Protein AF-A0A4Q2E964-F1 (afdb_monomer_lite)

Radius of gyration: 32.5 Å; chains: 1; bounding box: 70×54×95 Å

Organism: Enterobacter cloacae (NCBI:txid550)

Secondary structure (DSSP, 8-state):
----HHHHHHHHTTS---TTPPTT--HHHHHHHHHHHHHHHHHHHHHHHHHHHHHHHHHHHHHHHHHHHHHHHHH----TTSHHHHHHHHHHHHS-TT-HHHHHHHHHIIIIISS---HHHHHHHHHHHHHHHHHHHHS--HHHHHHHHHHHHTT--HHHHHTTS---SPPPTT---HHHHHHHHHHHHHHHHHHHHHHHH--

Structure (mmCIF, N/CA/C/O backbone):
data_AF-A0A4Q2E964-F1
#
_entry.id   AF-A0A4Q2E964-F1
#
loop_
_atom_site.group_PDB
_atom_site.id
_atom_site.type_symbol
_atom_site.label_atom_id
_atom_site.label_alt_id
_atom_site.label_comp_id
_atom_site.label_asym_id
_atom_site.label_entity_id
_atom_site.label_seq_id
_atom_site.pdbx_PDB_ins_code
_atom_site.Cartn_x
_atom_site.Cartn_y
_atom_site.Cartn_z
_atom_site.occupancy
_atom_site.B_iso_or_equiv
_atom_site.auth_seq_id
_atom_site.auth_comp_id
_atom_site.auth_asym_id
_atom_site.auth_atom_id
_atom_site.pdbx_PDB_model_num
ATOM 1 N N . MET A 1 1 ? -10.195 15.192 27.402 1.00 60.94 1 MET A N 1
ATOM 2 C CA . MET A 1 1 ? -10.997 16.079 28.278 1.00 60.94 1 MET A CA 1
ATOM 3 C C . MET A 1 1 ? -10.165 17.307 28.622 1.00 60.94 1 MET A C 1
ATOM 5 O O . MET A 1 1 ? -9.029 17.136 29.043 1.00 60.94 1 MET A O 1
ATOM 9 N N . LYS A 1 2 ? -10.673 18.525 28.412 1.00 71.62 2 LYS A N 1
ATOM 10 C CA . LYS A 1 2 ? -9.989 19.753 28.845 1.00 71.62 2 LYS A CA 1
ATOM 11 C C . LYS A 1 2 ? -10.806 20.360 29.981 1.00 71.62 2 LYS A C 1
ATOM 13 O O . LYS A 1 2 ? -11.835 20.963 29.720 1.00 71.62 2 LYS A O 1
ATOM 18 N N . LEU A 1 3 ? -10.366 20.134 31.215 1.00 84.12 3 LEU A N 1
ATOM 19 C CA . LEU A 1 3 ? -10.916 20.775 32.410 1.00 84.12 3 LEU A CA 1
ATOM 20 C C . LEU A 1 3 ? -10.009 21.933 32.802 1.00 84.12 3 LEU A C 1
ATOM 22 O O . LEU A 1 3 ? -8.785 21.792 32.844 1.00 84.12 3 LEU A O 1
ATOM 26 N N . THR A 1 4 ? -10.601 23.073 33.120 1.00 91.12 4 THR A N 1
ATOM 27 C CA . THR A 1 4 ? -9.892 24.145 33.815 1.00 91.12 4 THR A CA 1
ATOM 28 C C . THR A 1 4 ? -9.713 23.791 35.295 1.00 91.12 4 THR A C 1
ATOM 30 O O . THR A 1 4 ? -10.458 22.990 35.860 1.00 91.12 4 THR A O 1
ATOM 33 N N . LEU A 1 5 ? -8.746 24.430 35.965 1.00 92.19 5 LEU A N 1
ATOM 34 C CA . LEU A 1 5 ? -8.534 24.277 37.414 1.00 92.19 5 LEU A CA 1
ATOM 35 C C . LEU A 1 5 ? -9.802 24.566 38.231 1.00 92.19 5 LEU A C 1
ATOM 37 O O . LEU A 1 5 ? -10.071 23.889 39.220 1.00 92.19 5 LEU A O 1
ATOM 41 N N . LYS A 1 6 ? -10.595 25.560 37.810 1.00 92.94 6 LYS A N 1
ATOM 42 C CA . LYS A 1 6 ? -11.847 25.926 38.480 1.00 92.94 6 LYS A CA 1
ATOM 43 C C . LYS A 1 6 ? -12.890 24.813 38.367 1.00 92.94 6 LYS A C 1
ATOM 45 O O . LYS A 1 6 ? -13.520 24.479 39.365 1.00 92.94 6 LYS A O 1
ATOM 50 N N . GLU A 1 7 ? -13.054 24.235 37.181 1.00 90.88 7 GLU A N 1
ATOM 51 C CA . GLU A 1 7 ? -14.003 23.139 36.948 1.00 90.88 7 GLU A CA 1
ATOM 52 C C . GLU A 1 7 ? -13.575 21.866 37.679 1.00 90.88 7 GLU A C 1
ATOM 54 O O . GLU A 1 7 ? -14.406 21.235 38.324 1.00 90.88 7 GLU A O 1
ATOM 59 N N . MET A 1 8 ? -12.278 21.536 37.665 1.00 91.50 8 MET A N 1
ATOM 60 C CA . MET A 1 8 ? -11.741 20.404 38.424 1.00 91.50 8 MET A CA 1
ATOM 61 C C . MET A 1 8 ? -11.967 20.583 39.931 1.00 91.50 8 MET A C 1
ATOM 63 O O . MET A 1 8 ? -12.437 19.666 40.596 1.00 91.50 8 MET A O 1
ATOM 67 N N . ASN A 1 9 ? -11.708 21.774 40.477 1.00 92.69 9 ASN A N 1
ATOM 68 C CA . ASN A 1 9 ? -11.976 22.051 41.889 1.00 92.69 9 ASN A CA 1
ATOM 69 C C . ASN A 1 9 ? -13.467 21.951 42.227 1.00 92.69 9 ASN A C 1
ATOM 71 O O . ASN A 1 9 ? -13.815 21.422 43.278 1.00 92.69 9 ASN A O 1
ATOM 75 N N . GLY A 1 10 ? -14.356 22.444 41.366 1.00 93.31 10 GLY A N 1
ATOM 76 C CA . GLY A 1 10 ? -15.791 22.309 41.601 1.00 93.31 10 GLY A CA 1
ATOM 77 C C . GLY A 1 10 ? -16.266 20.855 41.511 1.00 93.31 10 GLY A C 1
ATOM 78 O O . GLY A 1 10 ? -17.085 20.444 42.327 1.00 93.31 10 GLY A O 1
ATOM 79 N N . LEU A 1 11 ? -15.700 20.054 40.602 1.00 91.81 11 LEU A N 1
ATOM 80 C CA . LEU A 1 11 ? -15.955 18.616 40.505 1.00 91.81 11 LEU A CA 1
ATOM 81 C C . LEU A 1 11 ? -15.515 17.880 41.781 1.00 91.81 11 LEU A C 1
ATOM 83 O O . LEU A 1 11 ? -16.310 17.172 42.391 1.00 91.81 11 LEU A O 1
ATOM 87 N N . LEU A 1 12 ? -14.273 18.099 42.228 1.00 91.50 12 LEU A N 1
ATOM 88 C CA . LEU A 1 12 ? -13.706 17.442 43.414 1.00 91.50 12 LEU A CA 1
ATOM 89 C C . LEU A 1 12 ? -14.417 17.827 44.719 1.00 91.50 12 LEU A C 1
ATOM 91 O O . LEU A 1 12 ? -14.472 17.023 45.643 1.00 91.50 12 LEU A O 1
ATOM 95 N N . ASN A 1 13 ? -14.985 19.034 44.789 1.00 93.31 13 ASN A N 1
ATOM 96 C CA . ASN A 1 13 ? -15.754 19.506 45.944 1.00 93.31 13 ASN A CA 1
ATOM 97 C C . ASN A 1 13 ? -17.267 19.223 45.835 1.00 93.31 13 ASN A C 1
ATOM 99 O O . ASN A 1 13 ? -18.031 19.707 46.668 1.00 93.31 13 ASN A O 1
ATOM 103 N N . GLY A 1 14 ? -17.721 18.495 44.807 1.00 88.25 14 GLY A N 1
ATOM 104 C CA . GLY A 1 14 ? -19.135 18.140 44.623 1.00 88.25 14 GLY A CA 1
ATOM 105 C C . GLY A 1 14 ? -20.052 19.298 44.203 1.00 88.25 14 GLY A C 1
ATOM 106 O O . GLY A 1 14 ? -21.269 19.173 44.281 1.00 88.25 14 GLY A O 1
ATOM 107 N N . GLN A 1 15 ? -19.493 20.427 43.759 1.00 92.00 15 GLN A N 1
ATOM 108 C CA . GLN A 1 15 ? -20.252 21.567 43.226 1.00 92.00 15 GLN A CA 1
ATOM 109 C C . GLN A 1 15 ? -20.697 21.344 41.773 1.00 92.00 15 GLN A C 1
ATOM 111 O O . GLN A 1 15 ? -21.649 21.979 41.319 1.00 92.00 15 GLN A O 1
ATOM 116 N N . TYR A 1 16 ? -20.017 20.451 41.047 1.00 89.19 16 TYR A N 1
ATOM 117 C CA . TYR A 1 16 ? -20.338 20.067 39.673 1.00 89.19 16 TYR A CA 1
ATOM 118 C C . TYR A 1 16 ? -20.422 18.548 39.540 1.00 89.19 16 TYR A C 1
ATOM 120 O O . TYR A 1 16 ? -19.646 17.824 40.162 1.00 89.19 16 TYR A O 1
ATOM 128 N N . LEU A 1 17 ? -21.333 18.083 38.685 1.00 86.81 17 LEU A N 1
ATOM 129 C CA . LEU A 1 17 ? -21.460 16.679 38.304 1.00 86.81 17 LEU A CA 1
ATOM 130 C C . LEU A 1 17 ? -21.149 16.528 36.808 1.00 86.81 17 LEU A C 1
ATOM 132 O O . LEU A 1 17 ? -21.646 17.333 36.014 1.00 86.81 17 LEU A O 1
ATOM 136 N N . PRO A 1 18 ? -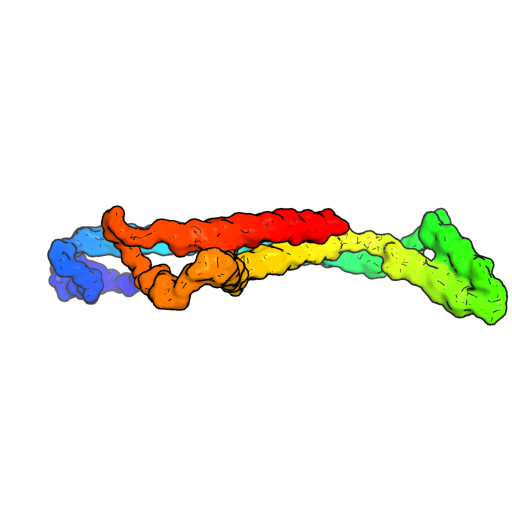20.342 15.531 36.403 1.00 89.62 18 PRO A N 1
ATOM 137 C CA . PRO A 1 18 ? -20.125 15.231 34.993 1.00 89.62 18 PRO A CA 1
ATOM 138 C C . PRO A 1 18 ? -21.432 14.817 34.315 1.00 89.62 18 PRO A C 1
ATOM 140 O O . PRO A 1 18 ? -22.236 14.093 34.901 1.00 89.62 18 PRO A O 1
ATOM 143 N N . SER A 1 19 ? -21.638 15.245 33.069 1.00 89.81 19 SER A N 1
ATOM 144 C CA . SER A 1 19 ? -22.852 14.911 32.308 1.00 89.81 19 SER A CA 1
ATOM 145 C C . SER A 1 19 ? -22.959 13.428 31.947 1.00 89.81 19 SER A C 1
ATOM 147 O O . SER A 1 19 ? -24.051 12.940 31.691 1.00 89.81 19 SER A O 1
ATOM 149 N N . ASP A 1 20 ? -21.830 12.728 31.888 1.00 92.44 20 ASP A N 1
ATOM 150 C CA . ASP A 1 20 ? -21.696 11.317 31.522 1.00 92.44 20 ASP A CA 1
ATOM 151 C C . ASP A 1 20 ? -21.340 10.428 32.728 1.00 92.44 20 ASP A C 1
ATOM 153 O O . ASP A 1 20 ? -20.757 9.349 32.573 1.00 92.44 20 ASP A O 1
ATOM 157 N N . LEU A 1 21 ? -21.673 10.897 33.935 1.00 92.62 21 LEU A N 1
ATOM 158 C CA . LEU A 1 21 ? -21.634 10.094 35.152 1.00 92.62 21 LEU A CA 1
ATOM 159 C C . LEU A 1 21 ? -22.710 9.003 35.075 1.00 92.62 21 LEU A C 1
ATOM 161 O O . LEU A 1 21 ? -23.881 9.290 34.814 1.00 92.62 21 LEU A O 1
ATOM 165 N N . ILE A 1 22 ? -22.322 7.751 35.305 1.00 94.31 22 ILE A N 1
ATOM 166 C CA . ILE A 1 22 ? -23.250 6.619 35.251 1.00 94.31 22 ILE A CA 1
ATOM 167 C C . ILE A 1 22 ? -24.071 6.571 36.550 1.00 94.31 22 ILE A C 1
ATOM 169 O O . ILE A 1 22 ? -23.582 6.882 37.635 1.00 94.31 22 ILE A O 1
ATOM 173 N N . VAL A 1 23 ? -25.348 6.187 36.464 1.00 93.06 23 VAL A N 1
ATOM 174 C CA . VAL A 1 23 ? -26.204 6.056 37.655 1.00 93.06 23 VAL A CA 1
ATOM 175 C C . VAL A 1 23 ? -25.613 5.011 38.604 1.00 93.06 23 VAL A C 1
ATOM 177 O O . VAL A 1 23 ? -25.409 3.864 38.217 1.00 93.06 23 VAL A O 1
ATOM 180 N N . GLY A 1 24 ? -25.367 5.412 39.852 1.00 91.31 24 GLY A N 1
ATOM 181 C CA . GLY A 1 24 ? -24.744 4.558 40.868 1.00 91.31 24 GLY A CA 1
ATOM 182 C C . GLY A 1 24 ? -23.212 4.581 40.870 1.00 91.31 24 GLY A C 1
ATOM 183 O O . GLY A 1 24 ? -22.623 3.982 41.762 1.00 91.31 24 GLY A O 1
ATOM 184 N N . GLU A 1 25 ? -22.576 5.294 39.935 1.00 94.44 25 GLU A N 1
ATOM 185 C CA . GLU A 1 25 ? -21.126 5.511 39.897 1.00 94.44 25 GLU A CA 1
ATOM 186 C C . GLU A 1 25 ? -20.730 6.635 40.868 1.00 94.44 25 GLU A C 1
ATOM 188 O O . GLU A 1 25 ? -21.305 7.728 40.875 1.00 94.44 25 GLU A O 1
ATOM 193 N N . THR A 1 26 ? -19.728 6.381 41.703 1.00 93.62 26 THR A N 1
ATOM 194 C CA . THR A 1 26 ? -19.102 7.400 42.547 1.00 93.62 26 THR A CA 1
ATOM 195 C C . THR A 1 26 ? -18.162 8.286 41.728 1.00 93.62 26 THR A C 1
ATOM 197 O O . THR A 1 26 ? -17.640 7.890 40.687 1.00 93.62 26 THR A O 1
ATOM 200 N N . LEU A 1 27 ? -17.858 9.491 42.222 1.00 91.88 27 LEU A N 1
ATOM 201 C CA . LEU A 1 27 ? -16.898 10.377 41.551 1.00 91.88 27 LEU A CA 1
ATOM 202 C C . LEU A 1 27 ? -15.509 9.726 41.376 1.00 91.88 27 LEU A C 1
ATOM 204 O O . LEU A 1 27 ? -14.835 9.975 40.379 1.00 91.88 27 LEU A O 1
ATOM 208 N N . ALA A 1 28 ? -15.080 8.891 42.327 1.00 93.50 28 ALA A N 1
ATOM 209 C CA . ALA A 1 28 ? -13.810 8.177 42.233 1.00 93.50 28 ALA A CA 1
ATOM 210 C C . ALA A 1 28 ? -13.823 7.146 41.093 1.00 93.50 28 ALA A C 1
ATOM 212 O O . ALA A 1 28 ? -12.890 7.120 40.294 1.00 93.50 28 ALA A O 1
ATOM 213 N N . GLU A 1 29 ? -14.890 6.350 40.982 1.00 95.06 29 GLU A N 1
ATOM 214 C CA . GLU A 1 29 ? -15.069 5.383 39.890 1.00 95.06 29 GLU A CA 1
ATOM 215 C C . GLU A 1 29 ? -15.121 6.084 38.529 1.00 95.06 29 GLU A C 1
ATOM 217 O O . GLU A 1 29 ? -14.404 5.682 37.612 1.00 95.06 29 GLU A O 1
ATOM 222 N N . TYR A 1 30 ? -15.848 7.203 38.434 1.00 93.12 30 TYR A N 1
ATOM 223 C CA . TYR A 1 30 ? -15.887 8.042 37.236 1.00 93.12 30 TYR A CA 1
ATOM 224 C C . TYR A 1 30 ? -14.494 8.518 36.816 1.00 93.12 30 TYR A C 1
ATOM 226 O O . TYR A 1 30 ? -14.109 8.393 35.653 1.00 93.12 30 TYR A O 1
ATOM 234 N N . LEU A 1 31 ? -13.715 9.063 37.757 1.00 92.81 31 LEU A N 1
ATOM 235 C CA . LEU A 1 31 ? -12.371 9.557 37.465 1.00 92.81 31 LEU A CA 1
ATOM 236 C C . LEU A 1 31 ? -11.444 8.422 37.029 1.00 92.81 31 LEU A C 1
ATOM 238 O O . LEU A 1 31 ? -10.731 8.587 36.043 1.00 92.81 31 LEU A O 1
ATOM 242 N N . VAL A 1 32 ? -11.479 7.273 37.711 1.00 96.06 32 VAL A N 1
ATOM 243 C CA . VAL A 1 32 ? -10.700 6.086 37.325 1.00 96.06 32 VAL A CA 1
ATOM 244 C C . VAL A 1 32 ? -11.054 5.665 35.904 1.00 96.06 32 VAL A C 1
ATOM 246 O O . VAL A 1 32 ? -10.159 5.569 35.069 1.00 96.06 32 VAL A O 1
ATOM 249 N N . ARG A 1 33 ? -12.346 5.519 35.589 1.00 95.69 33 ARG A N 1
ATOM 250 C CA . ARG A 1 33 ? -12.807 5.181 34.240 1.00 95.69 33 ARG A CA 1
ATOM 251 C C . ARG A 1 33 ? -12.307 6.186 33.203 1.00 95.69 33 ARG A C 1
ATOM 253 O O . ARG A 1 33 ? -11.762 5.778 32.181 1.00 95.69 33 ARG A O 1
ATOM 260 N N . LYS A 1 34 ? -12.414 7.491 33.470 1.00 93.69 34 LYS A N 1
ATOM 261 C CA . LYS A 1 34 ? -11.922 8.536 32.558 1.00 93.69 34 LYS A CA 1
ATOM 262 C C . LYS A 1 34 ? -10.415 8.520 32.359 1.00 93.69 34 LYS A C 1
ATOM 264 O O . LYS A 1 34 ? -9.960 8.739 31.237 1.00 93.69 34 LYS A O 1
ATOM 269 N N . PHE A 1 35 ? -9.639 8.285 33.410 1.00 95.06 35 PHE A N 1
ATOM 270 C CA . PHE A 1 35 ? -8.192 8.164 33.275 1.00 95.06 35 PHE A CA 1
ATOM 271 C C . PHE A 1 35 ? -7.819 6.914 32.481 1.00 95.06 35 PHE A C 1
ATOM 273 O O . PHE A 1 35 ? -7.014 7.026 31.564 1.00 95.06 35 PHE A O 1
ATOM 280 N N . THR A 1 36 ? -8.475 5.777 32.722 1.00 96.94 36 THR A N 1
ATOM 281 C CA . THR A 1 36 ? -8.268 4.553 31.936 1.00 96.94 36 THR A CA 1
ATOM 282 C C . THR A 1 36 ? -8.657 4.734 30.464 1.00 96.94 36 THR A C 1
ATOM 284 O O . THR A 1 36 ? -7.900 4.332 29.585 1.00 96.94 36 THR A O 1
ATOM 287 N N . GLU A 1 37 ? -9.782 5.396 30.168 1.00 95.38 37 GLU A N 1
ATOM 288 C CA . GLU A 1 37 ? -10.185 5.750 28.795 1.00 95.38 37 GLU A CA 1
ATOM 289 C C . GLU A 1 37 ? -9.111 6.616 28.104 1.00 95.38 37 GLU A C 1
ATOM 291 O O . GLU A 1 37 ? -8.748 6.363 26.955 1.00 95.38 37 GLU A O 1
ATOM 296 N N . LEU A 1 38 ? -8.568 7.625 28.798 1.00 95.44 38 LEU A N 1
ATOM 297 C CA . LEU A 1 38 ? -7.512 8.492 28.259 1.00 95.44 38 LEU A CA 1
ATOM 298 C C . LEU A 1 38 ? -6.182 7.753 28.067 1.00 95.44 38 LEU A C 1
ATOM 300 O O . LEU A 1 38 ? -5.512 7.972 27.060 1.00 95.44 38 LEU A O 1
ATOM 304 N N . GLU A 1 39 ? -5.798 6.882 29.000 1.00 96.75 39 GLU A N 1
ATOM 305 C CA . GLU A 1 39 ? -4.610 6.029 28.880 1.00 96.75 39 GLU A CA 1
ATOM 306 C C . GLU A 1 39 ? -4.735 5.071 27.694 1.00 96.75 39 GLU A C 1
ATOM 308 O O . GLU A 1 39 ? -3.785 4.917 26.923 1.00 96.75 39 GLU A O 1
ATOM 313 N N . GLN A 1 40 ? -5.916 4.481 27.497 1.00 97.50 40 GLN A N 1
ATOM 314 C CA . GLN A 1 40 ? -6.200 3.630 26.348 1.00 97.50 40 GLN A CA 1
ATOM 315 C C . GLN A 1 40 ? -6.106 4.419 25.036 1.00 97.50 40 GLN A C 1
ATOM 317 O O . GLN A 1 40 ? -5.385 3.999 24.131 1.00 97.50 40 GLN A O 1
ATOM 322 N N . GLN A 1 41 ? -6.753 5.585 24.945 1.00 96.56 41 GLN A N 1
ATOM 323 C CA . GLN A 1 41 ? -6.675 6.453 23.762 1.00 96.56 41 GLN A CA 1
ATOM 324 C C . GLN A 1 41 ? -5.237 6.893 23.465 1.00 96.56 41 GLN A C 1
ATOM 326 O O . GLN A 1 41 ? -4.818 6.934 22.307 1.00 96.56 41 GLN A O 1
ATOM 331 N N . LEU A 1 42 ? -4.455 7.203 24.501 1.00 97.19 42 LEU A N 1
ATOM 332 C CA . LEU A 1 42 ? -3.048 7.562 24.355 1.00 97.19 42 LEU A CA 1
ATOM 333 C C . LEU A 1 42 ? -2.225 6.376 23.833 1.00 97.19 42 LEU A C 1
ATOM 335 O O . LEU A 1 42 ? -1.417 6.541 22.918 1.00 97.19 42 LEU A O 1
ATOM 339 N N . ALA A 1 43 ? -2.447 5.175 24.369 1.00 97.25 43 ALA A N 1
ATOM 340 C CA . ALA A 1 43 ? -1.781 3.960 23.910 1.00 97.25 43 ALA A CA 1
ATOM 341 C C . ALA A 1 43 ? -2.133 3.625 22.451 1.00 97.25 43 ALA A C 1
ATOM 343 O O . ALA A 1 43 ? -1.248 3.267 21.672 1.00 97.25 43 ALA A O 1
ATOM 344 N N . GLU A 1 44 ? -3.400 3.765 22.064 1.00 96.94 44 GLU A N 1
ATOM 345 C CA . GLU A 1 44 ? -3.870 3.579 20.688 1.00 96.94 44 GLU A CA 1
ATOM 346 C C . GLU A 1 44 ? -3.255 4.610 19.739 1.00 96.94 44 GLU A C 1
ATOM 348 O O . GLU A 1 44 ? -2.709 4.231 18.704 1.00 96.94 44 GLU A O 1
ATOM 353 N N . SER A 1 45 ? -3.237 5.887 20.127 1.00 97.44 45 SER A N 1
ATOM 354 C CA . SER A 1 45 ? -2.597 6.961 19.359 1.00 97.44 45 SER A CA 1
ATOM 355 C C . SER A 1 45 ? -1.102 6.703 19.149 1.00 97.44 45 SER A C 1
ATOM 357 O O . SER A 1 45 ? -0.603 6.797 18.029 1.00 97.44 45 SER A O 1
ATOM 359 N N . HIS A 1 46 ? -0.377 6.270 20.186 1.00 97.56 46 HIS A N 1
ATOM 360 C CA . HIS A 1 46 ? 1.031 5.893 20.047 1.00 97.56 46 HIS A CA 1
ATOM 361 C C . HIS A 1 46 ? 1.244 4.684 19.130 1.00 97.56 46 HIS A C 1
ATOM 363 O O . HIS A 1 46 ? 2.228 4.653 18.388 1.00 97.56 46 HIS A O 1
ATOM 369 N N . ARG A 1 47 ? 0.358 3.682 19.168 1.00 97.25 47 ARG A N 1
ATOM 370 C CA . ARG A 1 47 ? 0.422 2.533 18.250 1.00 97.25 47 ARG A CA 1
ATOM 371 C C . ARG A 1 47 ? 0.174 2.965 16.807 1.00 97.25 47 ARG A C 1
ATOM 373 O O . ARG A 1 47 ? 0.948 2.573 15.940 1.00 97.25 47 ARG A O 1
ATOM 380 N N . ALA A 1 48 ? -0.847 3.787 16.571 1.00 96.94 48 ALA A N 1
ATOM 381 C CA . ALA A 1 48 ? -1.153 4.335 15.254 1.00 96.94 48 ALA A CA 1
ATOM 382 C C . ALA A 1 48 ? 0.017 5.168 14.716 1.00 96.94 48 ALA A C 1
ATOM 384 O O . ALA A 1 48 ? 0.469 4.937 13.602 1.00 96.94 48 ALA A O 1
ATOM 385 N N . LEU A 1 49 ? 0.589 6.047 15.543 1.00 97.75 49 LEU A N 1
ATOM 386 C CA . LEU A 1 49 ? 1.754 6.846 15.170 1.00 97.75 49 LEU A CA 1
ATOM 387 C C . LEU A 1 49 ? 2.948 5.974 14.770 1.00 97.75 49 LEU A C 1
ATOM 389 O O . LEU A 1 49 ? 3.586 6.247 13.761 1.00 97.75 49 LEU A O 1
ATOM 393 N N . ARG A 1 50 ? 3.240 4.907 15.526 1.00 97.00 50 ARG A N 1
ATOM 394 C CA . ARG A 1 50 ? 4.318 3.969 15.175 1.00 97.00 50 ARG A CA 1
ATOM 395 C C . ARG A 1 50 ? 4.059 3.277 13.839 1.00 97.00 50 ARG A C 1
ATOM 397 O O . ARG A 1 50 ? 4.980 3.176 13.038 1.00 97.00 50 ARG A O 1
ATOM 404 N N . ALA A 1 51 ? 2.827 2.824 13.604 1.00 95.75 51 ALA A N 1
ATOM 405 C CA . ALA A 1 51 ? 2.452 2.196 12.341 1.00 95.75 51 ALA A CA 1
ATOM 406 C C . ALA A 1 51 ? 2.629 3.163 11.158 1.00 95.75 51 ALA A C 1
ATOM 408 O O . ALA A 1 51 ? 3.243 2.794 10.159 1.00 95.75 51 ALA A O 1
ATOM 409 N N . GLU A 1 52 ? 2.176 4.410 11.305 1.00 96.94 52 GLU A N 1
ATOM 410 C CA . GLU A 1 52 ? 2.347 5.471 10.305 1.00 96.94 52 GLU A CA 1
ATOM 411 C C . GLU A 1 52 ? 3.820 5.811 10.061 1.00 96.94 52 GLU A C 1
ATOM 413 O O . GLU A 1 52 ? 4.247 5.935 8.917 1.00 96.94 52 GLU A O 1
ATOM 418 N N . THR A 1 53 ? 4.636 5.910 11.115 1.00 97.50 53 THR A N 1
ATOM 419 C CA . THR A 1 53 ? 6.080 6.149 10.976 1.00 97.50 53 THR A CA 1
ATOM 420 C C . THR A 1 53 ? 6.752 5.038 10.171 1.00 97.50 53 THR A C 1
ATOM 422 O O . THR A 1 53 ? 7.457 5.335 9.211 1.00 97.50 53 THR A O 1
ATOM 425 N N . THR A 1 54 ? 6.480 3.768 10.480 1.00 95.75 54 THR A N 1
ATOM 426 C CA . THR A 1 54 ? 7.024 2.640 9.707 1.00 95.75 54 THR A CA 1
ATOM 427 C C . THR A 1 54 ? 6.529 2.643 8.258 1.00 95.75 54 THR A C 1
ATOM 429 O O . THR A 1 54 ? 7.303 2.372 7.340 1.00 95.75 54 THR A O 1
ATOM 432 N N . ALA A 1 55 ? 5.256 2.970 8.018 1.00 93.81 55 ALA A N 1
ATOM 433 C CA . ALA A 1 55 ? 4.722 3.097 6.663 1.00 93.81 55 ALA A CA 1
ATOM 434 C C . ALA A 1 55 ? 5.428 4.218 5.880 1.00 93.81 55 ALA A C 1
ATOM 436 O O . ALA A 1 55 ? 5.801 4.021 4.722 1.00 93.81 55 ALA A O 1
ATOM 437 N N . HIS A 1 56 ? 5.675 5.359 6.522 1.00 95.69 56 HIS A N 1
ATOM 438 C CA . HIS A 1 56 ? 6.373 6.489 5.920 1.00 95.69 56 HIS A CA 1
ATOM 439 C C . HIS A 1 56 ? 7.828 6.157 5.571 1.00 95.69 56 HIS A C 1
ATOM 441 O O . HIS A 1 56 ? 8.265 6.440 4.458 1.00 95.69 56 HIS A O 1
ATOM 447 N N . GLU A 1 57 ? 8.559 5.510 6.481 1.00 96.44 57 GLU A N 1
ATOM 448 C CA . GLU A 1 57 ? 9.932 5.042 6.243 1.00 96.44 57 GLU A CA 1
ATOM 449 C C . GLU A 1 57 ? 9.998 4.081 5.046 1.00 96.44 57 GLU A C 1
ATOM 451 O O . GLU A 1 57 ? 10.855 4.223 4.173 1.00 96.44 57 GLU A O 1
ATOM 456 N N . ASN A 1 58 ? 9.049 3.144 4.947 1.00 92.31 58 ASN A N 1
ATOM 457 C CA . ASN A 1 58 ? 8.962 2.224 3.812 1.00 92.31 58 ASN A CA 1
ATOM 458 C C . ASN A 1 58 ? 8.730 2.956 2.483 1.00 92.31 58 ASN A C 1
ATOM 460 O O . ASN A 1 58 ? 9.413 2.664 1.497 1.00 92.31 58 ASN A O 1
ATOM 464 N N . MET A 1 59 ? 7.808 3.925 2.454 1.00 94.38 59 MET A N 1
ATOM 465 C CA . MET A 1 59 ? 7.550 4.737 1.260 1.00 94.38 59 MET A CA 1
ATOM 466 C C . MET A 1 59 ? 8.771 5.577 0.868 1.00 94.38 59 MET A C 1
ATOM 468 O O . MET A 1 59 ? 9.122 5.622 -0.311 1.00 94.38 59 MET A O 1
ATOM 472 N N . GLN A 1 60 ? 9.453 6.202 1.834 1.00 96.69 60 GLN A N 1
ATOM 473 C CA . GLN A 1 60 ? 10.677 6.966 1.575 1.00 96.69 60 GLN A CA 1
ATOM 474 C C . GLN A 1 60 ? 11.760 6.088 0.939 1.00 96.69 60 GLN A C 1
ATOM 476 O O . GLN A 1 60 ? 12.293 6.445 -0.111 1.00 96.69 60 GLN A O 1
ATOM 481 N N . MET A 1 61 ? 12.015 4.898 1.493 1.00 95.06 61 MET A N 1
ATOM 482 C CA . MET A 1 61 ? 12.992 3.960 0.928 1.00 95.06 61 MET A CA 1
ATOM 483 C C . MET A 1 61 ? 12.659 3.546 -0.512 1.00 95.06 61 MET A C 1
ATOM 485 O O . MET A 1 61 ? 13.562 3.384 -1.333 1.00 95.06 61 MET A O 1
ATOM 489 N N . GLN A 1 62 ? 11.380 3.342 -0.844 1.00 94.94 62 GLN A N 1
ATOM 490 C CA . GLN A 1 62 ? 10.975 3.026 -2.218 1.00 94.94 62 GLN A CA 1
ATOM 491 C C . GLN A 1 62 ? 11.234 4.198 -3.169 1.00 94.94 62 GLN A C 1
ATOM 493 O O . GLN A 1 62 ? 11.795 3.997 -4.248 1.00 94.94 62 GLN A O 1
ATOM 498 N N . VAL A 1 63 ? 10.872 5.418 -2.760 1.00 95.88 63 VAL A N 1
ATOM 499 C CA . VAL A 1 63 ? 11.102 6.633 -3.554 1.00 95.88 63 VAL A CA 1
ATOM 500 C C . VAL A 1 63 ? 12.592 6.848 -3.797 1.00 95.88 63 VAL A C 1
ATOM 502 O O . VAL A 1 63 ? 12.982 7.119 -4.930 1.00 95.88 63 VAL A O 1
ATOM 505 N N . GLU A 1 64 ? 13.438 6.667 -2.784 1.00 96.81 64 GLU A N 1
ATOM 506 C CA . GLU A 1 64 ? 14.893 6.779 -2.923 1.00 96.81 64 GLU A CA 1
ATOM 507 C C . GLU A 1 64 ? 15.461 5.759 -3.916 1.00 96.81 64 GLU A C 1
ATOM 509 O O . GLU A 1 64 ? 16.250 6.124 -4.790 1.00 96.81 64 GLU A O 1
ATOM 514 N N . LYS A 1 65 ? 15.021 4.495 -3.847 1.00 95.69 65 LYS A N 1
ATOM 515 C CA . LYS A 1 65 ? 15.439 3.446 -4.794 1.00 95.69 65 LYS A CA 1
ATOM 516 C C . LYS A 1 65 ? 15.036 3.778 -6.230 1.00 95.69 65 LYS A C 1
ATOM 518 O O . LYS A 1 65 ? 15.865 3.672 -7.131 1.00 95.69 65 LYS A O 1
ATOM 523 N N . LEU A 1 66 ? 13.792 4.208 -6.444 1.00 95.81 66 LEU A N 1
ATOM 524 C CA . LEU A 1 66 ? 13.302 4.609 -7.766 1.00 95.81 66 LEU A CA 1
ATOM 525 C C . LEU A 1 66 ? 14.000 5.876 -8.274 1.00 95.81 66 LEU A C 1
ATOM 527 O O . LEU A 1 66 ? 14.274 5.994 -9.466 1.00 95.81 66 LEU A O 1
ATOM 531 N N . ALA A 1 67 ? 14.311 6.832 -7.399 1.00 95.31 67 ALA A N 1
ATOM 532 C CA . ALA A 1 67 ? 15.041 8.040 -7.766 1.00 95.31 67 ALA A CA 1
ATOM 533 C C . ALA A 1 67 ? 16.486 7.722 -8.181 1.00 95.31 67 ALA A C 1
ATOM 535 O O . ALA A 1 67 ? 16.945 8.223 -9.209 1.00 95.31 67 ALA A O 1
ATOM 536 N N . ALA A 1 68 ? 17.177 6.858 -7.431 1.00 93.94 68 ALA A N 1
ATOM 537 C CA . ALA A 1 68 ? 18.522 6.391 -7.761 1.00 93.94 68 ALA A CA 1
ATOM 538 C C . ALA A 1 68 ? 18.547 5.625 -9.092 1.00 93.94 68 ALA A C 1
ATOM 540 O O . ALA A 1 68 ? 19.403 5.883 -9.938 1.00 93.94 68 ALA A O 1
ATOM 541 N N . GLU A 1 69 ? 17.573 4.739 -9.316 1.00 94.44 69 GLU A N 1
ATOM 542 C CA . GLU A 1 69 ? 17.401 4.044 -10.593 1.00 94.44 69 GLU A CA 1
ATOM 543 C C . GLU A 1 69 ? 17.185 5.034 -11.744 1.00 94.44 69 GLU A C 1
ATOM 545 O O . GLU A 1 69 ? 17.908 4.990 -12.736 1.00 94.44 69 GLU A O 1
ATOM 550 N N . ASN A 1 70 ? 16.270 5.995 -11.593 1.00 91.81 70 ASN A N 1
ATOM 551 C CA . ASN A 1 70 ? 16.011 7.019 -12.608 1.00 91.81 70 ASN A CA 1
ATOM 552 C C . ASN A 1 70 ? 17.236 7.893 -12.918 1.00 91.81 70 ASN A C 1
ATOM 554 O O . ASN A 1 70 ? 17.434 8.281 -14.071 1.00 91.81 70 ASN A O 1
ATOM 558 N N . ALA A 1 71 ? 18.051 8.223 -11.914 1.00 92.06 71 ALA A N 1
ATOM 559 C CA . ALA A 1 71 ? 19.315 8.923 -12.129 1.00 92.06 71 ALA A CA 1
ATOM 560 C C . ALA A 1 71 ? 20.273 8.067 -12.975 1.00 92.06 71 ALA A C 1
ATOM 562 O O . ALA A 1 71 ? 20.773 8.539 -13.998 1.00 92.06 71 ALA A O 1
ATOM 563 N N . GLY A 1 72 ? 20.423 6.785 -12.627 1.00 89.00 72 GLY A N 1
ATOM 564 C CA . GLY A 1 72 ? 21.226 5.828 -13.389 1.00 89.00 72 GLY A CA 1
ATOM 565 C C . GLY A 1 72 ? 20.745 5.639 -14.832 1.00 89.00 72 GLY A C 1
ATOM 566 O O . GLY A 1 72 ? 21.565 5.573 -15.744 1.00 89.00 72 GLY A O 1
ATOM 567 N N . LEU A 1 73 ? 19.430 5.629 -15.072 1.00 88.25 73 LEU A N 1
ATOM 568 C CA . LEU A 1 73 ? 18.853 5.544 -16.420 1.00 88.25 73 LEU A CA 1
ATOM 569 C C . LEU A 1 73 ? 19.192 6.766 -17.283 1.00 88.25 73 LEU A C 1
ATOM 571 O O . LEU A 1 73 ? 19.505 6.620 -18.462 1.00 88.25 73 LEU A O 1
ATOM 575 N N . LYS A 1 74 ? 19.163 7.976 -16.713 1.00 87.19 74 LYS A N 1
ATOM 576 C CA . LYS A 1 74 ? 19.514 9.214 -17.437 1.00 87.19 74 LYS A CA 1
ATOM 577 C C . LYS A 1 74 ? 20.999 9.271 -17.797 1.00 87.19 74 LYS A C 1
ATOM 579 O O . LYS A 1 74 ? 21.378 9.770 -18.864 1.00 87.19 74 LYS A O 1
ATOM 584 N N . GLU A 1 75 ? 21.839 8.761 -16.906 1.00 87.44 75 GLU A N 1
ATOM 585 C CA . GLU A 1 75 ? 23.290 8.701 -17.084 1.00 87.44 75 GLU A CA 1
ATOM 586 C C . GLU A 1 75 ? 23.751 7.476 -17.872 1.00 87.44 75 GLU A C 1
ATOM 588 O O . GLU A 1 75 ? 24.916 7.411 -18.262 1.00 87.44 75 GLU A O 1
ATOM 593 N N . TYR A 1 76 ? 22.854 6.531 -18.166 1.00 85.50 7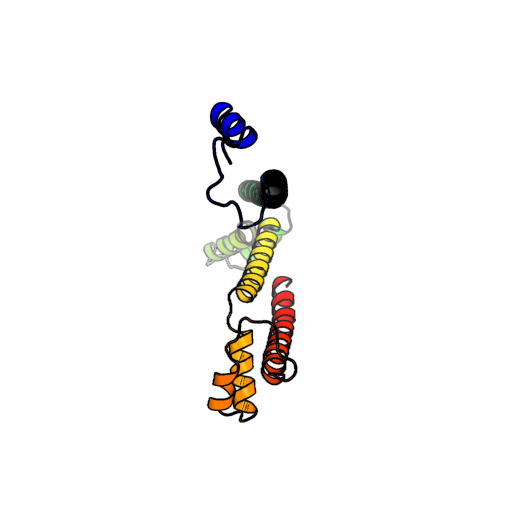6 TYR A N 1
ATOM 594 C CA . TYR A 1 76 ? 23.197 5.316 -18.884 1.00 85.50 76 TYR A CA 1
ATOM 595 C C . TYR A 1 76 ? 23.845 5.641 -20.234 1.00 85.50 76 TYR A C 1
ATOM 597 O O . TYR A 1 76 ? 23.308 6.390 -21.059 1.00 85.50 76 TYR A O 1
ATOM 605 N N . ARG A 1 77 ? 25.031 5.075 -20.454 1.00 84.56 77 ARG A N 1
ATOM 606 C CA . ARG A 1 77 ? 25.763 5.142 -21.718 1.00 84.56 77 ARG A CA 1
ATOM 607 C C . ARG A 1 77 ? 26.215 3.730 -22.085 1.00 84.56 77 ARG A C 1
ATOM 609 O O . ARG A 1 77 ? 26.921 3.109 -21.285 1.00 84.56 77 ARG A O 1
ATOM 616 N N . PRO A 1 78 ? 25.836 3.211 -23.265 1.00 81.69 78 PRO A N 1
ATOM 617 C CA . PRO A 1 78 ? 26.334 1.925 -23.724 1.00 81.69 78 P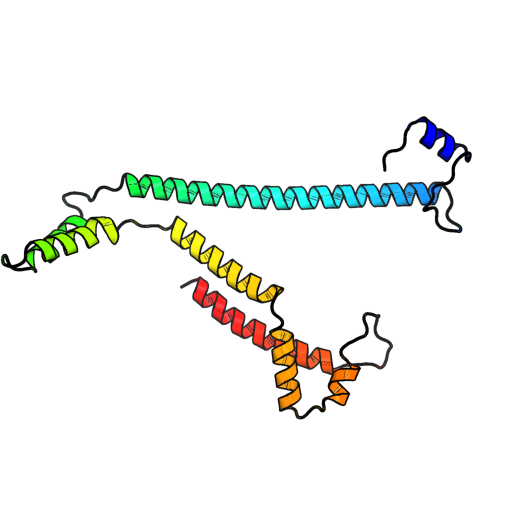RO A CA 1
ATOM 618 C C . PRO A 1 78 ? 27.860 1.941 -23.820 1.00 81.69 78 PRO A C 1
ATOM 620 O O . PRO A 1 78 ? 28.454 2.891 -24.333 1.00 81.69 78 PRO A O 1
ATOM 623 N N . GLN A 1 79 ? 28.504 0.887 -23.324 1.00 82.25 79 GLN A N 1
ATOM 624 C CA . GLN A 1 79 ? 29.953 0.753 -23.441 1.00 82.25 79 GLN A CA 1
ATOM 625 C C . GLN A 1 79 ? 30.327 0.501 -24.911 1.00 82.25 79 GLN A C 1
ATOM 627 O O . GLN A 1 79 ? 29.786 -0.441 -25.494 1.00 82.25 79 GLN A O 1
ATOM 632 N N . PRO A 1 80 ? 31.274 1.259 -25.499 1.00 82.31 80 PRO A N 1
ATOM 633 C CA . PRO A 1 80 ? 31.618 1.149 -26.922 1.00 82.31 80 PRO A CA 1
ATOM 634 C C . PRO A 1 80 ? 32.094 -0.238 -27.382 1.00 82.31 80 PRO A C 1
ATOM 636 O O . PRO A 1 80 ? 32.000 -0.555 -28.559 1.00 82.31 80 PRO A O 1
ATOM 639 N N . SER A 1 81 ? 32.607 -1.066 -26.473 1.00 83.69 81 SER A N 1
ATOM 640 C CA . SER A 1 81 ? 33.037 -2.448 -26.740 1.00 83.69 81 SER A CA 1
ATOM 641 C C . SER A 1 81 ? 32.279 -3.479 -25.898 1.00 83.69 81 SER A C 1
ATOM 643 O O . SER A 1 81 ? 32.711 -4.622 -25.762 1.00 83.69 81 SER A O 1
ATOM 645 N N . GLY A 1 82 ? 31.162 -3.079 -25.288 1.00 83.69 82 GLY A N 1
ATOM 646 C CA . GLY A 1 82 ? 30.330 -3.979 -24.499 1.00 83.69 82 GLY A CA 1
ATOM 647 C C . GLY A 1 82 ? 29.475 -4.886 -25.381 1.00 83.69 82 GLY A C 1
ATOM 648 O O . GLY A 1 82 ? 29.198 -4.569 -26.537 1.00 83.69 82 GLY A O 1
ATOM 649 N N . ALA A 1 83 ? 28.965 -5.974 -24.797 1.00 84.75 83 ALA A N 1
ATOM 650 C CA . ALA A 1 83 ? 28.050 -6.903 -25.471 1.00 84.75 83 ALA A CA 1
ATOM 651 C C . ALA A 1 83 ? 26.841 -6.195 -26.116 1.00 84.75 83 ALA A C 1
ATOM 653 O O . ALA A 1 83 ? 26.353 -6.625 -27.151 1.00 84.75 83 ALA A O 1
ATOM 654 N N . ALA A 1 84 ? 26.406 -5.073 -25.530 1.00 84.25 84 ALA A N 1
ATOM 655 C CA . ALA A 1 84 ? 25.342 -4.236 -26.071 1.00 84.25 84 ALA A CA 1
ATOM 656 C C . ALA A 1 84 ? 25.663 -3.618 -27.425 1.00 84.25 84 ALA A C 1
ATOM 658 O O . ALA A 1 84 ? 24.829 -3.644 -28.323 1.00 84.25 84 ALA A O 1
ATOM 659 N N . MET A 1 85 ? 26.869 -3.071 -27.555 1.00 87.75 85 MET A N 1
ATOM 660 C CA . MET A 1 85 ? 27.325 -2.468 -28.798 1.00 87.75 85 MET A CA 1
ATOM 661 C C . MET A 1 85 ? 27.561 -3.533 -29.861 1.00 87.75 85 MET A C 1
ATOM 663 O O . MET A 1 85 ? 27.223 -3.315 -31.015 1.00 87.75 85 MET A O 1
ATOM 667 N N . MET A 1 86 ? 28.088 -4.694 -29.466 1.00 88.56 86 MET A N 1
ATOM 668 C CA . MET A 1 86 ? 28.323 -5.807 -30.384 1.00 88.56 86 MET A CA 1
ATOM 669 C C . MET A 1 86 ? 27.014 -6.341 -30.976 1.00 88.56 86 MET A C 1
ATOM 671 O O . MET A 1 86 ? 26.874 -6.377 -32.189 1.00 88.56 86 MET A O 1
ATOM 675 N N . GLU A 1 87 ? 26.018 -6.624 -30.135 1.00 88.62 87 GLU A N 1
ATOM 676 C CA . GLU A 1 87 ? 24.693 -7.070 -30.587 1.00 88.62 87 GLU A CA 1
ATOM 677 C C . GLU A 1 87 ? 23.985 -6.011 -31.446 1.00 88.62 87 GLU A C 1
ATOM 679 O O . GLU A 1 87 ? 23.356 -6.332 -32.449 1.00 88.62 87 GLU A O 1
ATOM 684 N N . ALA A 1 88 ? 24.111 -4.730 -31.085 1.00 89.19 88 ALA A N 1
ATOM 685 C CA . ALA A 1 88 ? 23.546 -3.642 -31.874 1.00 89.19 88 ALA A CA 1
ATOM 686 C C . ALA A 1 88 ? 24.205 -3.514 -33.256 1.00 89.19 88 ALA A C 1
ATOM 688 O O . ALA A 1 88 ? 23.515 -3.213 -34.225 1.00 89.19 88 ALA A O 1
ATOM 689 N N . LEU A 1 89 ? 25.518 -3.749 -33.357 1.00 87.88 89 LEU A N 1
ATOM 690 C CA . LEU A 1 89 ? 26.235 -3.769 -34.633 1.00 87.88 89 LEU A CA 1
ATOM 691 C C . LEU A 1 89 ? 25.840 -4.979 -35.479 1.00 87.88 89 LEU A C 1
ATOM 693 O O . LEU A 1 89 ? 25.606 -4.810 -36.671 1.00 87.88 89 LEU A O 1
ATOM 697 N N . ASP A 1 90 ? 25.720 -6.163 -34.878 1.00 89.25 90 ASP A N 1
ATOM 698 C CA . ASP A 1 90 ? 25.292 -7.374 -35.586 1.00 89.25 90 ASP A CA 1
ATOM 699 C C . ASP A 1 90 ? 23.914 -7.161 -36.225 1.00 89.25 90 ASP A C 1
ATOM 701 O O . ASP A 1 90 ? 23.751 -7.345 -37.430 1.00 89.25 90 ASP A O 1
ATOM 705 N N . VAL A 1 91 ? 22.951 -6.656 -35.448 1.00 87.88 91 VAL A N 1
ATOM 706 C CA . VAL A 1 91 ? 21.604 -6.352 -35.951 1.00 87.88 91 VAL A CA 1
ATOM 707 C C . VAL A 1 91 ? 21.624 -5.203 -36.959 1.00 87.88 91 VAL A C 1
ATOM 709 O O . VAL A 1 91 ? 20.877 -5.237 -37.930 1.00 87.88 91 VAL A O 1
ATOM 712 N N . PHE A 1 92 ? 22.482 -4.196 -36.787 1.00 87.19 92 PHE A N 1
ATOM 713 C CA . PHE A 1 92 ? 22.628 -3.122 -37.772 1.00 87.19 92 PHE A CA 1
ATOM 714 C C . PHE A 1 92 ? 23.080 -3.658 -39.139 1.00 87.19 92 PHE A C 1
ATOM 716 O O . PHE A 1 92 ? 22.519 -3.256 -40.155 1.00 87.19 92 PHE A O 1
ATOM 723 N N . TYR A 1 93 ? 24.057 -4.570 -39.162 1.00 85.00 93 TYR A N 1
ATOM 724 C CA . TYR A 1 93 ? 24.605 -5.149 -40.393 1.00 85.00 93 TYR A CA 1
ATOM 725 C C . TYR A 1 93 ? 23.763 -6.292 -40.981 1.00 85.00 93 TYR A C 1
ATOM 727 O O . TYR A 1 93 ? 23.954 -6.634 -42.149 1.00 85.00 93 TYR A O 1
ATOM 735 N N . GLU A 1 94 ? 22.830 -6.875 -40.220 1.00 84.88 94 GLU A N 1
ATOM 736 C CA . GLU A 1 94 ? 21.820 -7.796 -40.763 1.00 84.88 94 GLU A CA 1
ATOM 737 C C . GLU A 1 94 ? 20.869 -7.099 -41.744 1.00 84.88 94 GLU A C 1
ATOM 739 O O . GLU A 1 94 ? 20.407 -7.719 -42.704 1.00 84.88 94 GLU A O 1
ATOM 744 N N . TYR A 1 95 ? 20.601 -5.806 -41.548 1.00 78.38 95 TYR A N 1
ATOM 745 C CA . TYR A 1 95 ? 19.894 -5.011 -42.545 1.00 78.38 95 TYR A CA 1
ATOM 746 C C . TYR A 1 95 ? 20.867 -4.621 -43.666 1.00 78.38 95 TYR A C 1
ATOM 748 O O . TYR A 1 95 ? 21.872 -3.949 -43.444 1.00 78.38 95 TYR A O 1
ATOM 756 N N . HIS A 1 96 ? 20.568 -5.053 -44.894 1.00 63.56 96 HIS A N 1
ATOM 757 C CA . HIS A 1 96 ? 21.334 -4.675 -46.083 1.00 63.56 96 HIS A CA 1
ATOM 758 C C . HIS A 1 96 ? 21.277 -3.155 -46.339 1.00 63.56 96 HIS A C 1
ATOM 760 O O . HIS A 1 96 ? 20.335 -2.480 -45.919 1.00 63.56 96 HIS A O 1
ATOM 766 N N . GLU A 1 97 ? 22.275 -2.630 -47.066 1.00 65.56 97 GLU A N 1
ATOM 767 C CA . GLU A 1 97 ? 22.501 -1.190 -47.323 1.00 65.56 97 GLU A CA 1
ATOM 768 C C . GLU A 1 97 ? 21.289 -0.423 -47.889 1.00 65.56 97 GLU A C 1
ATOM 770 O O . GLU A 1 97 ? 21.262 0.805 -47.835 1.00 65.56 97 GLU A O 1
ATOM 775 N N . ASP A 1 98 ? 20.274 -1.126 -48.393 1.00 72.69 98 ASP A N 1
ATOM 776 C CA . ASP A 1 98 ? 19.069 -0.549 -48.986 1.00 72.69 98 ASP A CA 1
ATOM 777 C C . ASP A 1 98 ? 18.114 0.085 -47.954 1.00 72.69 98 ASP A C 1
ATOM 779 O O . ASP A 1 98 ? 17.284 0.919 -48.325 1.00 72.69 98 ASP A O 1
ATOM 783 N N . VAL A 1 99 ? 18.203 -0.286 -46.664 1.00 75.38 99 VAL A N 1
ATOM 784 C CA . VAL A 1 99 ? 17.317 0.246 -45.604 1.00 75.38 99 VAL A CA 1
ATOM 785 C C . VAL A 1 99 ? 18.067 0.541 -44.289 1.00 75.38 99 VAL A C 1
ATOM 787 O O . VAL A 1 99 ? 17.763 -0.032 -43.237 1.00 75.38 99 VAL A O 1
ATOM 790 N N . PRO A 1 100 ? 19.030 1.482 -44.297 1.00 79.75 100 PRO A N 1
ATOM 791 C CA . PRO A 1 100 ? 19.898 1.756 -43.148 1.00 79.75 100 PRO A CA 1
ATOM 792 C C . PRO A 1 100 ? 19.131 2.283 -41.926 1.00 79.75 100 PRO A C 1
ATOM 794 O O . PRO A 1 100 ? 19.547 2.076 -40.788 1.00 79.75 100 PRO A O 1
ATOM 797 N N . GLU A 1 101 ? 17.978 2.922 -42.138 1.00 85.06 101 GLU A N 1
ATOM 798 C CA . GLU A 1 101 ? 17.112 3.439 -41.073 1.00 85.06 101 GLU A CA 1
ATOM 799 C C . GLU A 1 101 ? 16.545 2.323 -40.181 1.00 85.06 101 GLU A C 1
ATOM 801 O O . GLU A 1 101 ? 16.431 2.505 -38.968 1.00 85.06 101 GLU A O 1
ATOM 806 N N . GLN A 1 102 ? 16.234 1.151 -40.751 1.00 85.12 102 GLN A N 1
ATOM 807 C CA . GLN A 1 102 ? 15.709 0.009 -39.993 1.00 85.12 102 GLN A CA 1
ATOM 808 C C . GLN A 1 102 ? 16.790 -0.625 -39.118 1.00 85.12 102 GLN A C 1
ATOM 810 O O . GLN A 1 102 ? 16.554 -0.847 -37.929 1.00 85.12 102 GLN A O 1
ATOM 815 N N . GLY A 1 103 ? 17.993 -0.822 -39.669 1.00 86.94 103 GLY A N 1
ATOM 816 C CA . GLY A 1 103 ? 19.148 -1.282 -38.897 1.00 86.94 103 GLY A CA 1
ATOM 817 C C . GLY A 1 103 ? 19.497 -0.315 -37.766 1.00 86.94 103 GLY A C 1
ATOM 818 O O . GLY A 1 103 ? 19.741 -0.735 -36.635 1.00 86.94 103 GLY A O 1
ATOM 819 N N . MET A 1 104 ? 19.441 0.995 -38.028 1.00 88.56 104 MET A N 1
ATOM 820 C CA . MET A 1 104 ? 19.726 2.022 -37.022 1.00 88.56 104 MET A CA 1
ATOM 821 C C . MET A 1 104 ? 18.677 2.047 -35.902 1.00 88.56 104 MET A C 1
ATOM 823 O O . MET A 1 104 ? 19.033 2.172 -34.729 1.00 88.56 104 MET A O 1
ATOM 827 N N . MET A 1 105 ? 17.395 1.884 -36.240 1.00 87.94 105 MET A N 1
ATOM 828 C CA . MET A 1 105 ? 16.309 1.805 -35.260 1.00 87.94 105 MET A CA 1
ATOM 829 C C . MET A 1 105 ? 16.423 0.552 -34.385 1.00 87.94 105 MET A C 1
ATOM 831 O O . MET A 1 105 ? 16.283 0.635 -33.165 1.00 87.94 105 MET A O 1
ATOM 835 N N . ALA A 1 106 ? 16.722 -0.600 -34.987 1.00 86.75 106 ALA A N 1
ATOM 836 C CA . ALA A 1 106 ? 16.889 -1.854 -34.262 1.00 86.75 106 ALA A CA 1
ATOM 837 C C . ALA A 1 106 ? 18.104 -1.806 -33.314 1.00 86.75 106 ALA A C 1
ATOM 839 O O . ALA A 1 106 ? 17.997 -2.167 -32.140 1.00 86.75 106 ALA A O 1
ATOM 840 N N . ALA A 1 107 ? 19.229 -1.254 -33.778 1.00 88.69 107 ALA A N 1
ATOM 841 C CA . ALA A 1 107 ? 20.401 -0.994 -32.945 1.00 88.69 107 ALA A CA 1
ATOM 842 C C . ALA A 1 107 ? 20.084 -0.029 -31.784 1.00 88.69 107 ALA A C 1
ATOM 844 O O . ALA A 1 107 ? 20.485 -0.271 -30.643 1.00 88.69 107 ALA A O 1
ATOM 845 N N . PHE A 1 108 ? 19.325 1.042 -32.043 1.00 87.19 108 PHE A N 1
ATOM 846 C CA . PHE A 1 108 ? 18.889 1.987 -31.012 1.00 87.19 108 PHE A CA 1
ATOM 847 C C . PHE A 1 108 ? 18.014 1.317 -29.947 1.00 87.19 108 PHE A C 1
ATOM 849 O O . PHE A 1 108 ? 18.215 1.553 -28.756 1.00 87.19 108 PHE A O 1
ATOM 856 N N . GLU A 1 109 ? 17.078 0.455 -30.342 1.00 86.50 109 GLU A N 1
ATOM 857 C CA . GLU A 1 109 ? 16.208 -0.260 -29.406 1.00 86.50 109 GLU A CA 1
ATOM 858 C C . GLU A 1 109 ? 17.021 -1.140 -28.438 1.00 86.50 109 GLU A C 1
ATOM 860 O O . GLU A 1 109 ? 16.771 -1.155 -27.229 1.00 86.50 109 GLU A O 1
ATOM 865 N N . ILE A 1 110 ? 18.045 -1.827 -28.947 1.00 85.81 110 ILE A N 1
ATOM 866 C CA . ILE A 1 110 ? 18.939 -2.680 -28.152 1.00 85.81 110 ILE A CA 1
ATOM 867 C C . ILE A 1 110 ? 19.763 -1.853 -27.162 1.00 85.81 110 ILE A C 1
ATOM 869 O O . ILE A 1 110 ? 19.889 -2.225 -25.991 1.00 85.81 110 ILE A O 1
ATOM 873 N N . LEU A 1 111 ? 20.328 -0.735 -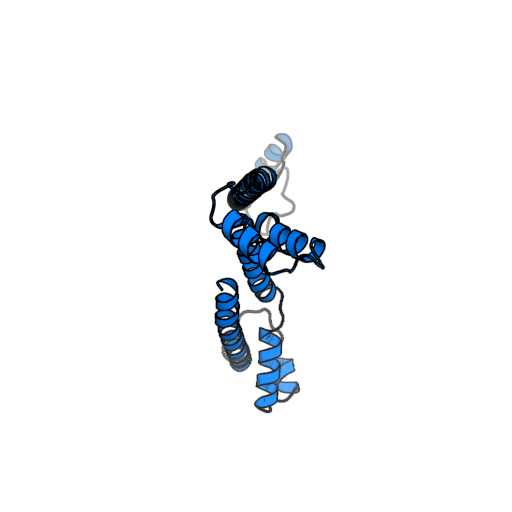27.623 1.00 85.44 111 LEU A N 1
ATOM 874 C CA . LEU A 1 111 ? 21.224 0.098 -26.825 1.00 85.44 111 LEU A CA 1
ATOM 875 C C . LEU A 1 111 ? 20.478 0.937 -25.794 1.00 85.44 111 LEU A C 1
ATOM 877 O O . LEU A 1 111 ? 20.929 1.044 -24.660 1.00 85.44 111 LEU A O 1
ATOM 881 N N . CYS A 1 112 ? 19.355 1.536 -26.172 1.00 80.56 112 CYS A N 1
ATOM 882 C CA . CYS A 1 112 ? 18.714 2.586 -25.388 1.00 80.56 112 CYS A CA 1
ATOM 883 C C . CYS A 1 112 ? 17.423 2.129 -24.702 1.00 80.56 112 CYS A C 1
ATOM 885 O O . CYS A 1 112 ? 17.059 2.704 -23.680 1.00 80.56 112 CYS A O 1
ATOM 887 N N . CYS A 1 113 ? 16.731 1.113 -25.229 1.00 74.50 113 CYS A N 1
ATOM 888 C CA . CYS A 1 113 ? 15.398 0.737 -24.746 1.00 74.50 113 CYS A CA 1
ATOM 889 C C . CYS A 1 113 ? 15.375 -0.594 -23.982 1.00 74.50 113 CYS A C 1
ATOM 891 O O . CYS A 1 113 ? 14.690 -0.692 -22.968 1.00 74.50 113 CYS A O 1
ATOM 893 N N . LYS A 1 114 ? 16.108 -1.617 -24.437 1.00 71.12 114 LYS A N 1
ATOM 894 C CA . LYS A 1 114 ? 15.980 -2.994 -23.913 1.00 71.12 114 LYS A CA 1
ATOM 895 C C . LYS A 1 114 ? 16.940 -3.358 -22.782 1.00 71.12 114 LYS A C 1
ATOM 897 O O . LYS A 1 114 ? 16.675 -4.297 -22.038 1.00 71.12 114 LYS A O 1
ATOM 902 N N . ARG A 1 115 ? 18.065 -2.656 -22.656 1.00 71.56 115 ARG A N 1
ATOM 903 C CA . ARG A 1 115 ? 19.136 -3.012 -21.711 1.00 71.56 115 ARG A CA 1
ATOM 904 C C . ARG A 1 115 ? 19.155 -2.328 -20.347 1.00 71.56 115 ARG A C 1
ATOM 906 O O . ARG A 1 115 ? 19.739 -2.932 -19.444 1.00 71.56 115 ARG A O 1
ATOM 913 N N . PRO A 1 116 ? 18.605 -1.121 -20.143 1.00 73.94 116 PRO A N 1
ATOM 914 C CA . PRO A 1 116 ? 18.625 -0.531 -18.814 1.00 73.94 116 PRO A CA 1
ATOM 915 C C . PRO A 1 116 ? 17.849 -1.416 -17.826 1.00 73.94 116 PRO A C 1
ATOM 917 O O . PRO A 1 116 ? 16.662 -1.680 -18.012 1.00 73.94 116 PRO A O 1
ATOM 920 N N . VAL A 1 117 ? 18.529 -1.924 -16.794 1.00 75.44 117 VAL A N 1
ATOM 921 C CA . VAL A 1 117 ? 17.899 -2.780 -15.779 1.00 75.44 117 VAL A CA 1
ATOM 922 C C . VAL A 1 117 ? 17.150 -1.882 -14.800 1.00 75.44 117 VAL A C 1
ATOM 924 O O . VAL A 1 117 ? 17.741 -0.953 -14.253 1.00 75.44 117 VAL A O 1
ATOM 927 N N . ILE A 1 118 ? 15.870 -2.179 -14.571 1.00 88.88 118 ILE A N 1
ATOM 928 C CA . ILE A 1 118 ? 14.974 -1.390 -13.708 1.00 88.88 118 ILE A CA 1
ATOM 929 C C . ILE A 1 118 ? 14.473 -2.190 -12.484 1.00 88.88 118 ILE A C 1
ATOM 931 O O . ILE A 1 118 ? 13.267 -2.400 -12.314 1.00 88.88 118 ILE A O 1
ATOM 935 N N . PRO A 1 119 ? 15.377 -2.738 -11.643 1.00 91.44 119 PRO A N 1
ATOM 936 C CA . PRO A 1 119 ? 15.002 -3.632 -10.546 1.00 91.44 119 PRO A CA 1
ATOM 937 C C . PRO A 1 119 ? 14.089 -2.983 -9.493 1.00 91.44 119 PRO A C 1
ATOM 939 O O . PRO A 1 119 ? 13.212 -3.662 -8.959 1.00 91.44 119 PRO A O 1
ATOM 942 N N . ALA A 1 120 ? 14.260 -1.694 -9.191 1.00 93.81 120 ALA A N 1
ATOM 943 C CA . ALA A 1 120 ? 13.405 -0.968 -8.257 1.00 93.81 120 ALA A CA 1
ATOM 944 C C . ALA A 1 120 ? 11.996 -0.794 -8.833 1.00 93.81 120 ALA A C 1
ATOM 946 O O . ALA A 1 120 ? 11.020 -1.012 -8.115 1.00 93.81 120 ALA A O 1
ATOM 947 N N . THR A 1 121 ? 11.877 -0.497 -10.131 1.00 93.50 121 THR A N 1
ATOM 948 C CA . THR A 1 121 ? 10.578 -0.463 -10.817 1.00 93.50 121 THR A CA 1
ATOM 949 C C . THR A 1 121 ? 9.892 -1.828 -10.789 1.00 93.50 121 THR A C 1
ATOM 951 O O . THR A 1 121 ? 8.711 -1.910 -10.455 1.00 93.50 121 THR A O 1
ATOM 954 N N . TYR A 1 122 ? 10.609 -2.921 -11.072 1.00 92.12 122 TYR A N 1
ATOM 955 C CA . TYR A 1 122 ? 10.026 -4.266 -11.000 1.00 92.12 122 TYR A CA 1
ATOM 956 C C . TYR A 1 122 ? 9.569 -4.634 -9.585 1.00 92.12 122 TYR A C 1
ATOM 958 O O . TYR A 1 122 ? 8.470 -5.168 -9.427 1.00 92.12 122 TYR A O 1
ATOM 966 N N . ALA A 1 123 ? 10.367 -4.316 -8.563 1.00 91.81 123 ALA A N 1
ATOM 967 C CA . ALA A 1 123 ? 10.000 -4.545 -7.168 1.00 91.81 123 ALA A CA 1
ATOM 968 C C . ALA A 1 123 ? 8.749 -3.744 -6.770 1.00 91.81 123 ALA A C 1
ATOM 970 O O . ALA A 1 123 ? 7.829 -4.308 -6.180 1.00 91.81 123 ALA A O 1
ATOM 971 N N . PHE A 1 124 ? 8.675 -2.468 -7.162 1.00 92.69 124 PHE A N 1
ATOM 972 C CA . PHE A 1 124 ? 7.502 -1.623 -6.937 1.00 92.69 124 PHE A CA 1
ATOM 973 C C . PHE A 1 124 ? 6.252 -2.184 -7.627 1.00 92.69 124 PHE A C 1
ATOM 975 O O . PHE A 1 124 ? 5.202 -2.310 -7.004 1.00 92.69 124 PHE A O 1
ATOM 982 N N . LEU A 1 125 ? 6.350 -2.591 -8.897 1.00 92.62 125 LEU A N 1
ATOM 983 C CA . LEU A 1 125 ? 5.220 -3.184 -9.618 1.00 92.62 125 LEU A CA 1
ATOM 984 C C . LEU A 1 125 ? 4.761 -4.507 -8.994 1.00 92.62 125 LEU A C 1
ATOM 986 O O . LEU A 1 125 ? 3.560 -4.767 -8.942 1.00 92.62 125 LEU A O 1
ATOM 990 N N . ALA A 1 126 ? 5.687 -5.343 -8.520 1.00 91.25 126 ALA A N 1
ATOM 991 C CA . ALA A 1 126 ? 5.350 -6.570 -7.805 1.00 91.25 126 ALA A CA 1
ATOM 992 C C . ALA A 1 126 ? 4.614 -6.267 -6.491 1.00 91.25 126 ALA A C 1
ATOM 994 O O . ALA A 1 126 ? 3.610 -6.911 -6.188 1.00 91.25 126 ALA A O 1
ATOM 995 N N . GLU A 1 127 ? 5.055 -5.249 -5.753 1.00 91.12 127 GLU A N 1
ATOM 996 C CA . GLU A 1 127 ? 4.381 -4.791 -4.541 1.00 91.12 127 GLU A CA 1
ATOM 997 C C . GLU A 1 127 ? 2.976 -4.255 -4.835 1.00 91.12 127 GLU A C 1
ATOM 999 O O . GLU A 1 127 ? 2.019 -4.695 -4.205 1.00 91.12 127 GLU A O 1
ATOM 1004 N N . VAL A 1 128 ? 2.812 -3.382 -5.833 1.00 91.88 128 VAL A N 1
ATOM 1005 C CA . VAL A 1 128 ? 1.496 -2.862 -6.246 1.00 91.88 128 VAL A CA 1
ATOM 1006 C C . VAL A 1 128 ? 0.567 -3.996 -6.682 1.00 91.88 128 VAL A C 1
ATOM 1008 O O . VAL A 1 128 ? -0.610 -4.005 -6.322 1.00 91.88 128 VAL A O 1
ATOM 1011 N N . ARG A 1 129 ? 1.079 -4.996 -7.411 1.00 91.00 129 ARG A N 1
ATOM 1012 C CA . ARG A 1 129 ? 0.304 -6.197 -7.758 1.00 91.00 129 ARG A CA 1
ATOM 1013 C C . ARG A 1 129 ? -0.106 -6.986 -6.514 1.00 91.00 129 ARG A C 1
ATOM 1015 O O . ARG A 1 129 ? -1.263 -7.389 -6.425 1.00 91.00 129 ARG A O 1
ATOM 1022 N N . ALA A 1 130 ? 0.793 -7.172 -5.546 1.00 88.75 130 ALA A N 1
ATOM 1023 C CA . ALA A 1 130 ? 0.474 -7.829 -4.278 1.00 88.75 130 ALA A CA 1
ATOM 1024 C C . ALA A 1 130 ? -0.604 -7.061 -3.497 1.00 88.75 130 ALA A C 1
ATOM 1026 O O . ALA A 1 130 ? -1.578 -7.660 -3.044 1.00 88.75 130 ALA A O 1
ATOM 1027 N N . GLN A 1 131 ? -0.478 -5.734 -3.414 1.00 88.75 131 GLN A N 1
ATOM 1028 C CA . GLN A 1 131 ? -1.470 -4.860 -2.788 1.00 88.75 131 GLN A CA 1
ATOM 1029 C C . GLN A 1 131 ? -2.824 -4.947 -3.497 1.00 88.75 131 GLN A C 1
ATOM 1031 O O . GLN A 1 131 ? -3.848 -5.019 -2.828 1.00 88.75 131 GLN A O 1
ATOM 1036 N N . GLY A 1 132 ? -2.844 -4.990 -4.832 1.00 86.88 132 GLY A N 1
ATOM 1037 C CA . GLY A 1 132 ? -4.067 -5.168 -5.615 1.00 86.88 132 GLY A CA 1
ATOM 1038 C C . GLY A 1 132 ? -4.756 -6.504 -5.333 1.00 86.88 132 GLY A C 1
ATOM 1039 O O . GLY A 1 132 ? -5.971 -6.538 -5.139 1.00 86.88 132 GLY A O 1
ATOM 1040 N N . VAL A 1 133 ? -3.982 -7.592 -5.229 1.00 85.44 133 VAL A N 1
ATOM 1041 C CA . VAL A 1 133 ? -4.503 -8.901 -4.808 1.00 85.44 133 VAL A CA 1
ATOM 1042 C C . VAL A 1 133 ? -5.086 -8.814 -3.403 1.00 85.44 133 VAL A C 1
ATOM 1044 O O . VAL A 1 133 ? -6.188 -9.305 -3.203 1.00 85.44 133 VAL A O 1
ATOM 1047 N N . ASP A 1 134 ? -4.408 -8.167 -2.452 1.00 83.06 134 ASP A N 1
ATOM 1048 C CA . ASP A 1 134 ? -4.893 -8.040 -1.074 1.00 83.06 134 ASP A CA 1
ATOM 1049 C C . ASP A 1 134 ? -6.089 -7.072 -0.932 1.00 83.06 134 ASP A C 1
ATOM 1051 O O . ASP A 1 134 ? -6.952 -7.282 -0.081 1.00 83.06 134 ASP A O 1
ATOM 1055 N N . ALA A 1 135 ? -6.194 -6.031 -1.760 1.00 83.12 135 ALA A N 1
ATOM 1056 C CA . ALA A 1 135 ? -7.346 -5.124 -1.790 1.00 83.12 135 ALA A CA 1
ATOM 1057 C C . ALA A 1 135 ? -8.597 -5.832 -2.327 1.00 83.12 135 ALA A C 1
ATOM 1059 O O . ALA A 1 135 ? -9.666 -5.750 -1.725 1.00 83.12 135 ALA A O 1
ATOM 1060 N N . PHE A 1 136 ? -8.434 -6.636 -3.382 1.00 76.75 136 PHE A N 1
ATOM 1061 C CA . PHE A 1 136 ? -9.478 -7.531 -3.875 1.00 76.75 136 PHE A CA 1
ATOM 1062 C C . PHE A 1 136 ? -9.996 -8.493 -2.784 1.00 76.75 136 PHE A C 1
ATOM 1064 O O . PHE A 1 136 ? -11.130 -8.951 -2.868 1.00 76.75 136 PHE A O 1
ATOM 1071 N N . LEU A 1 137 ? -9.224 -8.770 -1.724 1.00 64.06 137 LEU A N 1
ATOM 1072 C CA . LEU A 1 137 ? -9.667 -9.588 -0.582 1.00 64.06 137 LEU A CA 1
ATOM 1073 C C . LEU A 1 137 ? -10.582 -8.875 0.387 1.00 64.06 137 LEU A C 1
ATOM 1075 O O . LEU A 1 137 ? -11.557 -9.466 0.840 1.00 64.06 137 LEU A O 1
ATOM 1079 N N . ARG A 1 138 ? -10.190 -7.668 0.799 1.00 66.75 138 ARG A N 1
ATOM 1080 C CA . ARG A 1 138 ? -10.838 -6.973 1.915 1.00 66.75 138 ARG A CA 1
ATOM 1081 C C . ARG A 1 138 ? -12.184 -6.398 1.511 1.00 66.75 138 ARG A C 1
ATOM 1083 O O . ARG A 1 138 ? -13.108 -6.427 2.314 1.00 66.75 138 ARG A O 1
ATOM 1090 N N . ASP A 1 139 ? -12.287 -5.962 0.261 1.00 67.50 139 ASP A N 1
ATOM 1091 C CA . ASP A 1 139 ? -13.441 -5.205 -0.211 1.00 67.50 139 ASP A CA 1
ATOM 1092 C C . ASP A 1 139 ? -14.356 -6.025 -1.140 1.00 67.50 139 ASP A C 1
ATOM 1094 O O . ASP A 1 139 ? -15.346 -5.498 -1.649 1.00 67.50 139 ASP A O 1
ATOM 1098 N N . SER A 1 140 ? -14.065 -7.315 -1.380 1.00 71.19 140 SER A N 1
ATOM 1099 C CA . SER A 1 140 ? -14.916 -8.150 -2.236 1.00 71.19 140 SER A CA 1
ATOM 1100 C C . SER A 1 140 ? -16.006 -8.892 -1.467 1.00 71.19 140 SER A C 1
ATOM 1102 O O . SER A 1 140 ? -15.791 -9.489 -0.416 1.00 71.19 140 SER A O 1
ATOM 1104 N N . GLN A 1 141 ? -17.191 -8.948 -2.075 1.00 72.81 141 GLN A N 1
ATOM 1105 C CA . GLN A 1 141 ? -18.272 -9.843 -1.651 1.00 72.81 141 GLN A CA 1
ATOM 1106 C C . GLN A 1 141 ? -18.090 -11.277 -2.173 1.00 72.81 141 GLN A C 1
ATOM 1108 O O . GLN A 1 141 ? -18.980 -12.107 -2.014 1.00 72.81 141 GLN A O 1
ATOM 1113 N N . LEU A 1 142 ? -16.951 -11.592 -2.796 1.00 72.50 142 LEU A N 1
ATOM 1114 C CA . LEU A 1 142 ? -16.705 -12.879 -3.447 1.00 72.50 142 LEU A CA 1
ATOM 1115 C C . LEU A 1 142 ? -16.912 -14.092 -2.536 1.00 72.50 142 LEU A C 1
ATOM 1117 O O . LEU A 1 142 ? -17.549 -15.040 -2.993 1.00 72.50 142 LEU A O 1
ATOM 1121 N N . PRO A 1 143 ? -16.457 -14.097 -1.266 1.00 68.25 143 PRO A N 1
ATOM 1122 C CA . PRO A 1 143 ? -16.740 -15.216 -0.371 1.00 68.25 143 PRO A CA 1
ATOM 1123 C C . PRO A 1 143 ? -18.242 -15.467 -0.191 1.00 68.25 143 PRO A C 1
ATOM 1125 O O . PRO A 1 143 ? -18.670 -16.618 -0.172 1.00 68.25 143 PRO A O 1
ATOM 1128 N N . TYR A 1 144 ? -19.037 -14.397 -0.108 1.00 68.69 144 TYR A N 1
ATOM 1129 C CA . TYR A 1 144 ? -20.489 -14.473 0.033 1.00 68.69 144 TYR A CA 1
ATOM 1130 C C . TYR A 1 144 ? -21.161 -14.906 -1.274 1.00 68.69 144 TYR A C 1
ATOM 1132 O O . TYR A 1 144 ? -21.979 -15.815 -1.262 1.00 68.69 144 TYR A O 1
ATOM 1140 N N . GLN A 1 145 ? -20.752 -14.341 -2.412 1.00 70.94 145 GLN A N 1
ATOM 1141 C CA . GLN A 1 145 ? -21.262 -14.727 -3.732 1.00 70.94 145 GLN A CA 1
ATOM 1142 C C . GLN A 1 145 ? -21.002 -16.208 -4.038 1.00 70.94 145 GLN A C 1
ATOM 1144 O O . GLN A 1 145 ? -21.881 -16.899 -4.544 1.00 70.94 145 GLN A O 1
ATOM 1149 N N . ILE A 1 146 ? -19.815 -16.720 -3.692 1.00 71.50 146 ILE A N 1
ATOM 1150 C CA . ILE A 1 146 ? -19.492 -18.145 -3.833 1.00 71.50 146 ILE A CA 1
ATOM 1151 C C . ILE A 1 146 ? -20.350 -18.984 -2.881 1.00 71.50 146 ILE A C 1
ATOM 1153 O O . ILE A 1 146 ? -20.833 -20.037 -3.283 1.00 71.50 146 ILE A O 1
ATOM 1157 N N . ALA A 1 147 ? -20.568 -18.528 -1.645 1.00 68.44 147 ALA A N 1
ATOM 1158 C CA . ALA A 1 147 ? -21.437 -19.224 -0.700 1.00 68.44 147 ALA A CA 1
ATOM 1159 C C . ALA A 1 147 ? -22.888 -19.320 -1.208 1.00 68.44 147 ALA A C 1
ATOM 1161 O O . ALA A 1 147 ? -23.474 -20.394 -1.111 1.00 68.44 147 ALA A O 1
ATOM 1162 N N . THR A 1 148 ? -23.432 -18.254 -1.809 1.00 66.69 148 THR A N 1
ATOM 1163 C CA . THR A 1 148 ? -24.768 -18.259 -2.431 1.00 66.69 148 THR A CA 1
ATOM 1164 C C . THR A 1 148 ? -24.853 -19.277 -3.568 1.00 66.69 148 THR A C 1
ATOM 1166 O O . THR A 1 148 ? -25.719 -20.140 -3.547 1.00 66.69 148 THR A O 1
ATOM 1169 N N . VAL A 1 149 ? -23.894 -19.263 -4.501 1.00 70.06 149 VAL A N 1
ATOM 1170 C CA . VAL A 1 149 ? -23.872 -20.218 -5.625 1.00 70.06 149 VAL A CA 1
ATOM 1171 C C . VAL A 1 149 ? -23.746 -21.672 -5.148 1.00 70.06 149 VAL A C 1
ATOM 1173 O O . VAL A 1 149 ? -24.324 -22.573 -5.753 1.00 70.06 149 VAL A O 1
ATOM 1176 N N . LEU A 1 150 ? -22.991 -21.925 -4.072 1.00 69.31 150 LEU A N 1
ATOM 1177 C CA . LEU A 1 150 ? -22.884 -23.263 -3.482 1.00 69.31 150 LEU A CA 1
ATOM 1178 C C . LEU A 1 150 ? -24.204 -23.723 -2.847 1.00 69.31 150 LEU A C 1
ATOM 1180 O O . LEU A 1 150 ? -24.548 -24.892 -2.987 1.00 69.31 150 LEU A O 1
ATOM 1184 N N . ALA A 1 151 ? -24.936 -22.825 -2.184 1.00 67.12 151 ALA A N 1
ATOM 1185 C CA . ALA A 1 151 ? -26.242 -23.133 -1.602 1.00 67.12 151 ALA A CA 1
ATOM 1186 C C . ALA A 1 151 ? -27.296 -23.432 -2.685 1.00 67.12 151 ALA A C 1
ATOM 1188 O O . ALA A 1 151 ? -28.037 -24.408 -2.561 1.00 67.12 151 ALA A O 1
ATOM 1189 N N . ASP A 1 152 ? -27.294 -22.660 -3.778 1.00 62.75 152 ASP A N 1
ATOM 1190 C CA . ASP A 1 152 ? -28.167 -22.888 -4.937 1.00 62.75 152 ASP A CA 1
ATOM 1191 C C . ASP A 1 152 ? -27.889 -24.252 -5.591 1.00 62.75 152 ASP A C 1
ATOM 1193 O O . ASP A 1 152 ? -28.813 -24.985 -5.946 1.00 62.75 152 ASP A O 1
ATOM 1197 N N . TYR A 1 153 ? -26.609 -24.626 -5.731 1.00 66.06 153 TYR A N 1
ATOM 1198 C CA . TYR A 1 153 ? -26.204 -25.924 -6.287 1.00 66.06 153 TYR A CA 1
ATOM 1199 C C . TYR A 1 153 ? -26.697 -27.103 -5.437 1.00 66.06 153 TYR A C 1
ATOM 1201 O O . TYR A 1 153 ? -27.128 -28.123 -5.979 1.00 66.06 153 TYR A O 1
ATOM 1209 N N . ASP A 1 154 ? -26.678 -26.942 -4.114 1.00 71.75 154 ASP A N 1
ATOM 1210 C CA . ASP A 1 154 ? -27.146 -27.946 -3.158 1.00 71.75 154 ASP A CA 1
ATOM 1211 C C . ASP A 1 154 ? -28.700 -27.936 -3.005 1.00 71.75 154 ASP A C 1
ATOM 1213 O O . ASP A 1 154 ? -29.244 -28.696 -2.204 1.00 71.75 154 ASP A O 1
ATOM 1217 N N . ASN A 1 155 ? -29.431 -27.161 -3.834 1.00 64.12 155 ASN A N 1
ATOM 1218 C CA . ASN A 1 155 ? -30.899 -26.979 -3.853 1.00 64.12 155 ASN A CA 1
ATOM 1219 C C . ASN A 1 155 ? -31.499 -26.485 -2.521 1.00 64.12 155 ASN A C 1
ATOM 1221 O O . ASN A 1 155 ? -32.595 -26.901 -2.132 1.00 64.12 155 ASN A O 1
ATOM 1225 N N . VAL A 1 156 ? -30.796 -25.601 -1.814 1.00 60.22 156 VAL A N 1
ATOM 1226 C CA . VAL A 1 156 ? -31.337 -24.928 -0.623 1.00 60.22 156 VAL A CA 1
ATOM 1227 C C . VAL A 1 156 ? -32.308 -23.830 -1.075 1.00 60.22 156 VAL A C 1
ATOM 1229 O O . VAL A 1 156 ? -31.980 -23.047 -1.959 1.00 60.22 156 VAL A O 1
ATOM 1232 N N . ASP A 1 157 ? -33.518 -23.774 -0.516 1.00 55.59 157 ASP A N 1
ATOM 1233 C CA . ASP A 1 157 ? -34.542 -22.817 -0.948 1.00 55.59 157 ASP A CA 1
ATOM 1234 C C . ASP A 1 157 ? -34.346 -21.399 -0.362 1.00 55.59 157 ASP A C 1
ATOM 1236 O O . ASP A 1 157 ? -33.831 -21.220 0.744 1.00 55.59 157 ASP A O 1
ATOM 1240 N N . ASP A 1 158 ? -34.813 -20.377 -1.093 1.00 50.50 158 ASP A N 1
ATOM 1241 C CA . ASP A 1 158 ? -34.665 -18.949 -0.754 1.00 50.50 158 ASP A CA 1
ATOM 1242 C C . ASP A 1 158 ? -35.227 -18.557 0.628 1.00 50.50 158 ASP A C 1
ATOM 1244 O O . ASP A 1 158 ? -34.740 -17.606 1.251 1.00 50.50 158 ASP A O 1
ATOM 1248 N N . ALA A 1 159 ? -36.245 -19.269 1.133 1.00 51.59 159 ALA A N 1
ATOM 1249 C CA . ALA A 1 159 ? -36.825 -18.989 2.447 1.00 51.59 159 ALA A CA 1
ATOM 1250 C C . ALA A 1 159 ? -35.879 -19.419 3.579 1.00 51.59 159 ALA A C 1
ATOM 1252 O O . ALA A 1 159 ? -35.780 -18.718 4.587 1.00 51.59 159 ALA A O 1
ATOM 1253 N N . THR A 1 160 ? -35.131 -20.505 3.369 1.00 52.31 160 THR A N 1
ATOM 1254 C CA . THR A 1 160 ? -34.070 -20.982 4.266 1.00 52.31 160 THR A CA 1
ATOM 1255 C C . THR A 1 160 ? -32.864 -20.034 4.276 1.00 52.31 160 THR A C 1
ATOM 1257 O O . THR A 1 160 ? -32.244 -19.846 5.319 1.00 52.31 160 THR A O 1
ATOM 1260 N N . LEU A 1 161 ? -32.554 -19.368 3.157 1.00 46.88 161 LEU A N 1
ATOM 1261 C CA . LEU A 1 161 ? -31.470 -18.378 3.069 1.00 46.88 161 LEU A CA 1
ATOM 1262 C C . LEU A 1 161 ? -31.812 -17.043 3.760 1.00 46.88 161 LEU A C 1
ATOM 1264 O O . LEU A 1 161 ? -30.940 -16.440 4.386 1.00 46.88 161 LEU A O 1
ATOM 1268 N N . GLN A 1 162 ? -33.064 -16.569 3.689 1.00 45.12 162 GLN A N 1
ATOM 1269 C CA . GLN A 1 162 ? -33.462 -15.292 4.308 1.00 45.12 162 GLN A CA 1
ATOM 1270 C C . GLN A 1 162 ? -33.472 -15.307 5.844 1.00 45.12 162 GLN A C 1
ATOM 1272 O O . GLN A 1 162 ? -33.199 -14.272 6.453 1.00 45.12 162 GLN A O 1
ATOM 1277 N N . THR A 1 163 ? -33.749 -16.444 6.487 1.00 45.06 163 THR A N 1
ATOM 1278 C CA . THR A 1 163 ? -33.793 -16.549 7.958 1.00 45.06 163 THR A CA 1
ATOM 1279 C C . THR A 1 163 ? -32.428 -16.442 8.634 1.00 45.06 163 THR A C 1
ATOM 1281 O O . THR A 1 163 ? -32.375 -16.184 9.830 1.00 45.06 163 THR A O 1
ATOM 1284 N N . VAL A 1 164 ? -31.326 -16.587 7.894 1.00 44.03 164 VAL A N 1
ATOM 1285 C CA . VAL A 1 164 ? -29.982 -16.758 8.476 1.00 44.03 164 VAL A CA 1
ATOM 1286 C C . VAL A 1 164 ? -29.047 -15.570 8.194 1.00 44.03 164 VAL A C 1
ATOM 1288 O O . VAL A 1 164 ? -27.917 -15.507 8.677 1.00 44.03 164 VAL A O 1
ATOM 1291 N N . ILE A 1 165 ? -29.503 -14.568 7.437 1.00 44.59 165 ILE A N 1
ATOM 1292 C CA . ILE A 1 165 ? -28.673 -13.409 7.063 1.00 44.59 165 ILE A CA 1
ATOM 1293 C C . ILE A 1 165 ? -28.514 -12.400 8.218 1.00 44.59 165 ILE A C 1
ATOM 1295 O O . ILE A 1 165 ? -27.654 -11.521 8.141 1.00 44.59 165 ILE A O 1
ATOM 1299 N N . TRP A 1 166 ? -29.261 -12.511 9.326 1.00 40.16 166 TRP A N 1
ATOM 1300 C CA . TRP A 1 166 ? -29.164 -11.499 10.379 1.00 40.16 166 TRP A CA 1
ATOM 1301 C C . TRP A 1 166 ? -29.506 -11.983 11.793 1.00 40.16 166 TRP A C 1
ATOM 1303 O O . TRP A 1 166 ? -30.669 -12.082 12.164 1.00 40.16 166 TRP A O 1
ATOM 1313 N N . SER A 1 167 ? -28.488 -12.112 12.647 1.00 35.97 167 SER A N 1
ATOM 1314 C CA . SER A 1 167 ? -28.563 -11.507 13.981 1.00 35.97 167 SER A CA 1
ATOM 1315 C C . SER A 1 167 ? -27.158 -11.182 14.502 1.00 35.97 167 SER A C 1
ATOM 1317 O O . SER A 1 167 ? -26.321 -12.043 14.743 1.00 35.97 167 SER A O 1
ATOM 1319 N N . GLY A 1 168 ? -26.862 -9.891 14.644 1.00 38.78 168 GLY A N 1
ATOM 1320 C CA . GLY A 1 168 ? -25.643 -9.397 15.289 1.00 38.78 168 GLY A CA 1
ATOM 1321 C C . GLY A 1 168 ? -25.673 -9.543 16.816 1.00 38.78 168 GLY A C 1
ATOM 1322 O O . GLY A 1 168 ? -25.350 -8.587 17.515 1.00 38.78 168 GLY A O 1
ATOM 1323 N N . GLN A 1 169 ? -26.089 -10.694 17.347 1.00 35.38 169 GLN A N 1
ATOM 1324 C CA . GLN A 1 169 ? -26.147 -10.986 18.784 1.00 35.38 169 GLN A CA 1
ATOM 1325 C C . GLN A 1 169 ? -25.597 -12.392 19.085 1.00 35.38 169 GLN A C 1
ATOM 1327 O O . GLN A 1 169 ? -25.587 -13.241 18.197 1.00 35.38 169 GLN A O 1
ATOM 1332 N N . PRO A 1 170 ? -25.053 -12.629 20.299 1.00 39.03 170 PRO A N 1
ATOM 1333 C CA . PRO A 1 170 ? -24.361 -13.876 20.619 1.00 39.03 170 PRO A CA 1
ATOM 1334 C C . PRO A 1 170 ? -25.334 -15.064 20.561 1.00 39.03 170 PRO A C 1
ATOM 1336 O O . PRO A 1 170 ? -26.498 -14.896 20.925 1.00 39.03 170 PRO A O 1
ATOM 1339 N N . PRO A 1 171 ? -24.878 -16.247 20.112 1.00 44.28 171 PRO A N 1
ATOM 1340 C CA . PRO A 1 171 ? -25.776 -17.324 19.725 1.00 44.28 171 PRO A CA 1
ATOM 1341 C C . PRO A 1 171 ? -26.471 -17.920 20.953 1.00 44.28 171 PRO A C 1
ATOM 1343 O O . PRO A 1 171 ? -25.819 -18.287 21.934 1.00 44.28 171 PRO A O 1
ATOM 1346 N N . GLU A 1 172 ? -27.798 -18.022 20.884 1.00 40.41 172 GLU A N 1
ATOM 1347 C CA . GLU A 1 172 ? -28.568 -18.902 21.760 1.00 40.41 172 GLU A CA 1
ATOM 1348 C C . GLU A 1 172 ? -28.305 -20.381 21.406 1.00 40.41 172 GLU A C 1
ATOM 1350 O O . GLU A 1 172 ? -27.870 -20.681 20.292 1.00 40.41 172 GLU A O 1
ATOM 1355 N N . PRO A 1 173 ? -28.534 -21.320 22.347 1.00 44.50 173 PRO A N 1
ATOM 1356 C CA . PRO A 1 173 ? -27.870 -22.626 22.358 1.00 44.50 173 PRO A CA 1
ATOM 1357 C C . PRO A 1 173 ? -28.219 -23.585 21.210 1.00 44.50 173 PRO A C 1
ATOM 1359 O O . PRO A 1 173 ? -27.510 -24.573 21.054 1.00 44.50 173 PRO A O 1
ATOM 1362 N N . ASP A 1 174 ? -29.256 -23.300 20.411 1.00 50.19 174 ASP A N 1
ATOM 1363 C CA . ASP A 1 174 ? -29.817 -24.239 19.425 1.00 50.19 174 ASP A CA 1
ATOM 1364 C C . ASP A 1 174 ? -30.027 -23.651 17.999 1.00 50.19 174 ASP A C 1
ATOM 1366 O O . ASP A 1 174 ? -30.813 -24.195 17.225 1.00 50.19 174 ASP A O 1
ATOM 1370 N N . GLY A 1 175 ? -29.328 -22.573 17.600 1.00 43.34 175 GLY A N 1
ATOM 1371 C CA . GLY A 1 175 ? -29.502 -21.916 16.282 1.00 43.34 175 GLY A CA 1
ATOM 1372 C C . GLY A 1 175 ? -28.258 -21.845 15.368 1.00 43.34 175 GLY A C 1
ATOM 1373 O O . GLY A 1 175 ? -27.206 -21.368 15.782 1.00 43.34 175 GLY A O 1
ATOM 1374 N N . ASP A 1 176 ? -28.442 -22.257 14.103 1.00 47.78 176 ASP A N 1
ATOM 1375 C CA . ASP A 1 176 ? -27.728 -21.886 12.856 1.00 47.78 176 ASP A CA 1
ATOM 1376 C C . ASP A 1 176 ? -26.288 -22.380 12.572 1.00 47.78 176 ASP A C 1
ATOM 1378 O O . ASP A 1 176 ? -25.319 -21.624 12.518 1.00 47.78 176 ASP A O 1
ATOM 1382 N N . VAL A 1 177 ? -26.156 -23.670 12.228 1.00 46.78 177 VAL A N 1
ATOM 1383 C CA . VAL A 1 177 ? -24.886 -24.317 11.812 1.00 46.78 177 VAL A CA 1
ATOM 1384 C C . VAL A 1 177 ? -24.565 -24.148 10.308 1.00 46.78 177 VAL A C 1
ATOM 1386 O O . VAL A 1 177 ? -23.398 -24.163 9.912 1.00 46.78 177 VAL A O 1
ATOM 1389 N N . TRP A 1 178 ? -25.569 -23.939 9.448 1.00 48.09 178 TRP A N 1
ATOM 1390 C CA . TRP A 1 178 ? -25.420 -24.116 7.992 1.00 48.09 178 TRP A CA 1
ATOM 1391 C C . TRP A 1 178 ? -24.783 -22.928 7.245 1.00 48.09 178 TRP A C 1
ATOM 1393 O O . TRP A 1 178 ? -23.991 -23.140 6.327 1.00 48.09 178 TRP A O 1
ATOM 1403 N N . HIS A 1 179 ? -25.021 -21.673 7.649 1.00 51.69 179 HIS A N 1
ATOM 1404 C CA . HIS A 1 179 ? -24.388 -20.515 6.987 1.00 51.69 179 HIS A CA 1
ATOM 1405 C C . HIS A 1 179 ? -22.882 -20.429 7.242 1.00 51.69 179 HIS A C 1
ATOM 1407 O O . HIS A 1 179 ? -22.129 -19.992 6.369 1.00 51.69 179 HIS A O 1
ATOM 1413 N N . LEU A 1 180 ? -22.420 -20.902 8.403 1.00 55.72 180 LEU A N 1
ATOM 1414 C CA . LEU A 1 180 ? -20.993 -20.968 8.692 1.00 55.72 180 LEU A CA 1
ATOM 1415 C C . LEU A 1 180 ? -20.290 -21.966 7.763 1.00 55.72 180 LEU A C 1
ATOM 1417 O O . LEU A 1 180 ? -19.171 -21.697 7.333 1.00 55.72 180 LEU A O 1
ATOM 1421 N N . GLU A 1 181 ? -20.937 -23.081 7.414 1.00 65.31 181 GLU A N 1
ATOM 1422 C CA . GLU A 1 181 ? -20.371 -24.107 6.535 1.00 65.31 181 GLU A CA 1
ATOM 1423 C C . GLU A 1 181 ? -20.173 -23.592 5.104 1.00 65.31 181 GLU A C 1
ATOM 1425 O O . GLU A 1 181 ? -19.058 -23.654 4.580 1.00 65.31 181 GLU A O 1
ATOM 1430 N N . TYR A 1 182 ? -21.209 -23.022 4.482 1.00 65.62 182 TYR A N 1
ATOM 1431 C CA . TYR A 1 182 ? -21.114 -22.520 3.105 1.00 65.62 182 TYR A CA 1
ATOM 1432 C C . TYR A 1 182 ? -20.181 -21.317 2.985 1.00 65.62 182 TYR A C 1
ATOM 1434 O O . TYR A 1 182 ? -19.358 -21.268 2.069 1.00 65.62 182 TYR A O 1
ATOM 1442 N N . VAL A 1 183 ? -20.221 -20.388 3.945 1.00 64.81 183 VAL A N 1
ATOM 1443 C CA . VAL A 1 183 ? -19.269 -19.267 3.999 1.00 64.81 183 VAL A CA 1
ATOM 1444 C C . VAL A 1 183 ? -17.845 -19.774 4.249 1.00 64.81 183 VAL A C 1
ATOM 1446 O O . VAL A 1 183 ? -16.897 -19.248 3.666 1.00 64.81 183 VAL A O 1
ATOM 1449 N N . SER A 1 184 ? -17.658 -20.834 5.041 1.00 65.88 184 SER A N 1
ATOM 1450 C CA . SER A 1 184 ? -16.344 -21.466 5.235 1.00 65.88 184 SER A CA 1
ATOM 1451 C C . SER A 1 184 ? -15.837 -22.166 3.972 1.00 65.88 184 SER A C 1
ATOM 1453 O O . SER A 1 184 ? -14.661 -22.021 3.631 1.00 65.88 184 SER A O 1
ATOM 1455 N N . ARG A 1 185 ? -16.706 -22.868 3.233 1.00 70.06 185 ARG A N 1
ATOM 1456 C CA . ARG A 1 185 ? -16.385 -23.483 1.932 1.00 70.06 185 ARG A CA 1
ATOM 1457 C C . ARG A 1 185 ? -16.043 -22.417 0.889 1.00 70.06 185 ARG A C 1
ATOM 1459 O O . ARG A 1 185 ? -15.005 -22.524 0.236 1.00 70.06 185 ARG A O 1
ATOM 1466 N N . GLY A 1 186 ? -16.839 -21.353 0.796 1.00 70.38 186 GLY A N 1
ATOM 1467 C CA . GLY A 1 186 ? -16.554 -20.191 -0.048 1.00 70.38 186 GLY A CA 1
ATOM 1468 C C . GLY A 1 186 ? -15.211 -19.547 0.300 1.00 70.38 186 GLY A C 1
ATOM 1469 O O . GLY A 1 186 ? -14.371 -19.341 -0.576 1.00 70.38 186 GLY A O 1
ATOM 1470 N N . ASN A 1 187 ? -14.934 -19.350 1.591 1.00 67.44 187 ASN A N 1
ATOM 1471 C CA . ASN A 1 187 ? -13.641 -18.862 2.074 1.00 67.44 187 ASN A CA 1
ATOM 1472 C C . ASN A 1 187 ? -12.471 -19.786 1.708 1.00 67.44 187 ASN A C 1
ATOM 1474 O O . ASN A 1 187 ? -11.387 -19.297 1.386 1.00 67.44 187 ASN A O 1
ATOM 1478 N N . ALA A 1 188 ? -12.651 -21.107 1.748 1.00 74.38 188 ALA A N 1
ATOM 1479 C CA . ALA A 1 188 ? -11.614 -22.061 1.359 1.00 74.38 188 ALA A CA 1
ATOM 1480 C C . ALA A 1 188 ? -11.295 -21.978 -0.144 1.00 74.38 188 ALA A C 1
ATOM 1482 O O . ALA A 1 188 ? -10.120 -21.971 -0.519 1.00 74.38 188 ALA A O 1
ATOM 1483 N N . ILE A 1 189 ? -12.319 -21.841 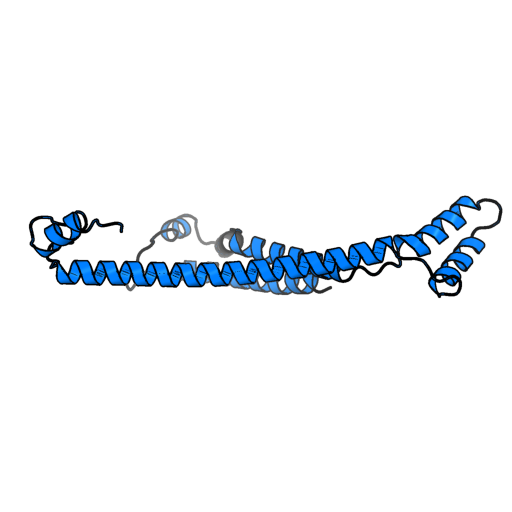-0.993 1.00 80.12 189 ILE A N 1
ATOM 1484 C CA . ILE A 1 189 ? -12.161 -21.656 -2.444 1.00 80.12 189 ILE A CA 1
ATOM 1485 C C . ILE A 1 189 ? -11.437 -20.342 -2.734 1.00 80.12 189 ILE A C 1
ATOM 1487 O O . ILE A 1 189 ? -10.446 -20.341 -3.464 1.00 80.12 189 ILE A O 1
ATOM 1491 N N . VAL A 1 190 ? -11.863 -19.241 -2.108 1.00 76.81 190 VAL A N 1
ATOM 1492 C CA . VAL A 1 190 ? -11.190 -17.941 -2.232 1.00 76.81 190 VAL A CA 1
ATOM 1493 C C . VAL A 1 190 ? -9.721 -18.073 -1.824 1.00 76.81 190 VAL A C 1
ATOM 1495 O O . VAL A 1 190 ? -8.841 -17.717 -2.599 1.00 76.81 190 VAL A O 1
ATOM 1498 N N . ARG A 1 191 ? -9.408 -18.701 -0.683 1.00 77.75 191 ARG A N 1
ATOM 1499 C CA . ARG A 1 191 ? -8.018 -18.965 -0.252 1.00 77.75 191 ARG A CA 1
ATOM 1500 C C . ARG A 1 191 ? -7.200 -19.773 -1.264 1.00 77.75 191 ARG A C 1
ATOM 1502 O O . ARG A 1 191 ? -6.014 -19.486 -1.430 1.00 77.75 191 ARG A O 1
ATOM 1509 N N . ALA A 1 192 ? -7.799 -20.749 -1.942 1.00 83.75 192 ALA A N 1
ATOM 1510 C CA . ALA A 1 192 ? -7.123 -21.529 -2.977 1.00 83.75 192 ALA A CA 1
ATOM 1511 C C . ALA A 1 192 ? -6.823 -20.685 -4.226 1.00 83.75 192 ALA A C 1
ATOM 1513 O O . ALA A 1 192 ? -5.677 -20.653 -4.671 1.00 83.75 192 ALA A O 1
ATOM 1514 N N . VAL A 1 193 ? -7.810 -19.935 -4.731 1.00 82.56 193 VAL A N 1
ATOM 1515 C CA . VAL A 1 193 ? -7.631 -19.003 -5.862 1.00 82.56 193 VAL A CA 1
ATOM 1516 C C . VAL A 1 193 ? -6.525 -17.993 -5.557 1.00 82.56 193 VAL A C 1
ATOM 1518 O O . VAL A 1 193 ? -5.667 -17.719 -6.392 1.00 82.56 193 VAL A O 1
ATOM 1521 N N . LEU A 1 194 ? -6.471 -17.496 -4.324 1.00 75.19 194 LEU A N 1
ATOM 1522 C CA . LEU A 1 194 ? -5.456 -16.536 -3.898 1.00 75.19 194 LEU A CA 1
ATOM 1523 C C . LEU A 1 194 ? -4.054 -17.093 -3.838 1.00 75.19 194 LEU A C 1
ATOM 1525 O O . LEU A 1 194 ? -3.096 -16.383 -4.142 1.00 75.19 194 LEU A O 1
ATOM 1529 N N . LYS A 1 195 ? -3.922 -18.355 -3.438 1.00 84.06 195 LYS A N 1
ATOM 1530 C CA . LYS A 1 195 ? -2.633 -19.030 -3.474 1.00 84.06 195 LYS A CA 1
ATOM 1531 C C . LYS A 1 195 ? -2.086 -19.046 -4.899 1.00 84.06 195 LYS A C 1
ATOM 1533 O O . LYS A 1 195 ? -0.891 -18.834 -5.069 1.00 84.06 195 LYS A O 1
ATOM 1538 N N . GLU A 1 196 ? -2.943 -19.234 -5.899 1.00 85.44 196 GLU A N 1
ATOM 1539 C CA . GLU A 1 196 ? -2.540 -19.187 -7.306 1.00 85.44 196 GLU A CA 1
ATOM 1540 C C . GLU A 1 196 ? -2.254 -17.758 -7.784 1.00 85.44 196 GLU A C 1
ATOM 1542 O O . GLU A 1 196 ? -1.200 -17.522 -8.374 1.00 85.44 196 GLU A O 1
ATOM 1547 N N . LEU A 1 197 ? -3.102 -16.778 -7.451 1.00 82.62 197 LEU A N 1
ATOM 1548 C CA . LEU A 1 197 ? -2.864 -15.373 -7.814 1.00 82.62 197 LEU A CA 1
ATOM 1549 C C . LEU A 1 197 ? -1.538 -14.844 -7.246 1.00 82.62 197 LEU A C 1
ATOM 1551 O O . LEU A 1 197 ? -0.788 -14.177 -7.955 1.00 82.62 197 LEU A O 1
ATOM 1555 N N . ARG A 1 198 ? -1.190 -15.195 -6.002 1.00 82.44 198 ARG A N 1
ATOM 1556 C CA . ARG A 1 198 ? 0.083 -14.793 -5.378 1.00 82.44 198 ARG A CA 1
ATOM 1557 C C . ARG A 1 198 ? 1.312 -15.409 -6.043 1.00 82.44 198 ARG A C 1
ATOM 1559 O O . ARG A 1 198 ? 2.353 -14.760 -6.057 1.00 82.44 198 ARG A O 1
ATOM 1566 N N . LYS A 1 199 ? 1.210 -16.612 -6.619 1.00 84.12 199 LYS A N 1
ATOM 1567 C CA . LYS A 1 199 ? 2.312 -17.193 -7.408 1.00 84.12 199 LYS A CA 1
ATOM 1568 C C . LYS A 1 199 ? 2.591 -16.361 -8.660 1.00 84.12 199 LYS A C 1
ATOM 1570 O O . LYS A 1 199 ? 3.751 -16.134 -8.974 1.00 84.12 199 LYS A O 1
ATOM 1575 N N . GLY A 1 200 ? 1.545 -15.860 -9.321 1.00 76.25 200 GLY A N 1
ATOM 1576 C CA . GLY A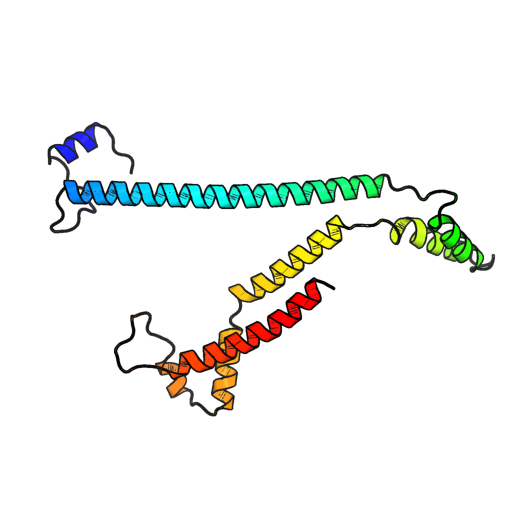 1 200 ? 1.675 -14.998 -10.503 1.00 76.25 200 GLY A CA 1
ATOM 1577 C C . GLY A 1 200 ? 2.227 -13.598 -10.211 1.00 76.25 200 GLY A C 1
ATOM 1578 O O . GLY A 1 200 ? 2.738 -12.945 -11.109 1.00 76.25 200 GLY A O 1
ATOM 1579 N N . VAL A 1 201 ? 2.168 -13.128 -8.960 1.00 73.19 201 VAL A N 1
ATOM 1580 C CA . VAL A 1 201 ? 2.809 -11.861 -8.553 1.00 73.19 201 VAL A CA 1
ATOM 1581 C C . VAL A 1 201 ? 4.337 -11.997 -8.455 1.00 73.19 201 VAL A C 1
ATOM 1583 O O . VAL A 1 201 ? 5.043 -10.999 -8.591 1.00 73.19 201 VAL A O 1
ATOM 1586 N N . GLN A 1 202 ? 4.841 -13.216 -8.226 1.00 61.16 202 GLN A N 1
ATOM 1587 C CA . GLN A 1 202 ? 6.268 -13.521 -8.059 1.00 61.16 202 GLN A CA 1
ATOM 1588 C C . GLN A 1 202 ? 6.975 -13.963 -9.354 1.00 61.16 202 GLN A C 1
ATOM 1590 O O . GLN A 1 202 ? 8.199 -14.093 -9.333 1.00 61.16 202 GLN A O 1
ATOM 1595 N N . SER A 1 203 ? 6.233 -14.213 -10.442 1.00 53.88 203 SER A N 1
ATOM 1596 C CA . SER A 1 203 ? 6.777 -14.520 -11.778 1.00 53.88 203 SER A CA 1
ATOM 1597 C C . SER A 1 203 ? 6.986 -13.259 -12.603 1.00 53.88 203 SER A C 1
ATOM 1599 O O . SER A 1 203 ? 8.022 -13.182 -13.290 1.00 53.88 203 SER A O 1
#

Sequence (203 aa):
MKLTLKEMNGLLNGQYLPSDLIVGETLAEYLVRKFTELEQQLAESHRALRAETTAHENMQMQVEKLAAENAGLKEYRPQPSGAAMMEALDVFYEYHEDVPEQGMMAAFEILCCKRPVIPATYAFLAEVRAQGVDAFLRDSQLPYQIATVLADYDNVDDATLQTVIWSGQPPEPDGDVWHLEYVSRGNAIVRAVLKELRKGVQS

pLDDT: mean 80.28, std 16.21, range [35.38, 97.75]

Foldseek 3Di:
DDDDPVRVVCLVVVVDDDPPQDVVDDSVNVVVVVVVVVVVVVVVVVVVVVVVVVVVVVVVVLVVLQVVLVVCLVVDDDDCPDPLVVVLVVQQVVDPPVCNVVSNVSSCCSRNPPPRDRVSVLVVQLVVLVVVLVVCVPPDCQLVVQLVVVCVVVVPDPVNVVVAPDDPDDDDDDDDDRSCVSSVVSVVVSVVVSVVSNVVSVD